Protein AF-L7MRP9-F1 (afdb_monomer_lite)

Organism: Equus caballus (NCBI:txid9796)

Secondary structure (DSSP, 8-state):
--HHHHHHHHHHTSPPPPPP--PPPP-------HHHHHHHHHHHHHHHHHHHTTTSSS--PSSS-SSGGGSHHHHHHHHHHHHHHHHHHHHHHHHHHHHHHHHHHHHHHHHHHHHHHHHHHHHHHT-HHHHHHHHHHHHHHHHH-HHHHHHHHHHHHHHHHHGGGSSS-S---SSHHHHHHHHHHHHHHHHHHHHHHHH---PPPPP-HHHHH------S---S-HHHHHHHHHTTS---HHHHHHHHHHHHHSTT-HHHHHHHH-S-HHHHHHHHHH-

Structure (mmCIF, N/CA/C/O backbone):
data_AF-L7MRP9-F1
#
_entry.id   AF-L7MRP9-F1
#
loop_
_atom_site.group_PDB
_atom_site.id
_atom_site.type_symbol
_atom_site.label_atom_id
_atom_site.label_alt_id
_atom_site.label_comp_id
_atom_site.label_asym_id
_atom_site.label_entity_id
_atom_site.label_seq_id
_atom_site.pdbx_PDB_ins_code
_atom_site.Cartn_x
_atom_site.Cartn_y
_atom_site.Cartn_z
_atom_site.occupancy
_atom_site.B_iso_or_equiv
_atom_site.auth_seq_id
_atom_site.auth_comp_id
_atom_site.auth_asym_id
_atom_site.auth_atom_id
_atom_site.pdbx_PDB_model_num
ATOM 1 N N . THR A 1 1 ? -26.842 26.193 118.605 1.00 60.81 1 THR A N 1
ATOM 2 C CA . THR A 1 1 ? -26.410 25.285 117.521 1.00 60.81 1 THR A CA 1
ATOM 3 C C . THR A 1 1 ? -27.464 25.126 116.427 1.00 60.81 1 THR A C 1
ATOM 5 O O . THR A 1 1 ? -27.094 24.738 115.336 1.00 60.81 1 THR A O 1
ATOM 8 N N . GLU A 1 2 ? -28.720 25.548 116.632 1.00 57.34 2 GLU A N 1
ATOM 9 C CA . GLU A 1 2 ? -29.784 25.473 115.605 1.00 57.34 2 GLU A CA 1
ATOM 10 C C . GLU A 1 2 ? -29.748 26.588 114.539 1.00 57.34 2 GLU A C 1
ATOM 12 O O . GLU A 1 2 ? -30.055 26.336 113.380 1.00 57.34 2 GLU A O 1
ATOM 17 N N . LYS A 1 3 ? -29.282 27.806 114.861 1.00 59.22 3 LYS A N 1
ATOM 18 C CA . LYS A 1 3 ? -29.233 28.917 113.880 1.00 59.22 3 LYS A CA 1
ATOM 19 C C . LYS A 1 3 ? -28.272 28.694 112.705 1.00 59.22 3 LYS A C 1
ATOM 21 O O . LYS A 1 3 ? -28.498 29.225 111.627 1.00 59.22 3 LYS A O 1
ATOM 26 N N . LYS A 1 4 ? -27.203 27.917 112.906 1.00 58.09 4 LYS A N 1
ATOM 27 C CA . LYS A 1 4 ? -26.224 27.613 111.848 1.00 58.09 4 LYS A CA 1
ATOM 28 C C . LYS A 1 4 ? -26.723 26.506 110.912 1.00 58.09 4 LYS A C 1
ATOM 30 O O . LYS A 1 4 ? -26.279 26.424 109.778 1.00 58.09 4 LYS A O 1
ATOM 35 N N . GLN A 1 5 ? -27.648 25.679 111.397 1.00 58.88 5 GLN A N 1
ATOM 36 C CA . GLN A 1 5 ? -28.238 24.575 110.646 1.00 58.88 5 GLN A CA 1
ATOM 37 C C . GLN A 1 5 ? -29.409 25.069 109.785 1.00 58.88 5 GLN A C 1
ATOM 39 O O . GLN A 1 5 ? -29.479 24.721 108.613 1.00 58.88 5 GLN A O 1
ATOM 44 N N . GLN A 1 6 ? -30.214 26.006 110.303 1.00 64.69 6 GLN A N 1
ATOM 45 C CA . GLN A 1 6 ? -31.268 26.671 109.524 1.00 64.69 6 GLN A CA 1
ATOM 46 C C . GLN A 1 6 ? -30.730 27.537 108.374 1.00 64.69 6 GLN A C 1
ATOM 48 O O . GLN A 1 6 ? -31.326 27.551 107.306 1.00 64.69 6 GLN A O 1
ATOM 53 N N . GLN A 1 7 ? -29.578 28.200 108.536 1.00 62.62 7 GLN A N 1
ATOM 54 C CA . GLN A 1 7 ? -28.968 28.976 107.443 1.00 62.62 7 GLN A CA 1
ATOM 55 C C . GLN A 1 7 ? -28.447 28.090 106.298 1.00 62.62 7 GLN A C 1
ATOM 57 O O . GLN A 1 7 ? -28.537 28.485 105.142 1.00 62.62 7 GLN A O 1
ATOM 62 N N . LEU A 1 8 ? -27.955 26.884 106.604 1.00 56.69 8 LEU A N 1
ATOM 63 C CA . LEU A 1 8 ? -27.503 25.921 105.592 1.00 56.69 8 LEU A CA 1
ATOM 64 C C . LEU A 1 8 ? -28.676 25.266 104.844 1.00 56.69 8 LEU A C 1
ATOM 66 O O . LEU A 1 8 ? -28.561 25.010 103.649 1.00 56.69 8 LEU A O 1
ATOM 70 N N . GLU A 1 9 ? -29.807 25.023 105.516 1.00 61.09 9 GLU A N 1
ATOM 71 C CA . GLU A 1 9 ? -31.025 24.512 104.867 1.00 61.09 9 GLU A CA 1
ATOM 72 C C . GLU A 1 9 ? -31.726 25.575 104.007 1.00 61.09 9 GLU A C 1
ATOM 74 O O . GLU A 1 9 ? -32.231 25.253 102.933 1.00 61.09 9 GLU A O 1
ATOM 79 N N . GLU A 1 10 ? -31.707 26.847 104.417 1.00 62.84 10 GLU A N 1
ATOM 80 C CA . GLU A 1 10 ? -32.290 27.953 103.644 1.00 62.84 10 GLU A CA 1
ATOM 81 C C . GLU A 1 10 ? -31.440 28.317 102.407 1.00 62.84 10 GLU A C 1
ATOM 83 O O . GLU A 1 10 ? -31.977 28.704 101.367 1.00 62.84 10 GLU A O 1
ATOM 88 N N . GLU A 1 11 ? -30.119 28.120 102.473 1.00 58.91 11 GLU A N 1
ATOM 89 C CA . GLU A 1 11 ? -29.199 28.305 101.341 1.00 58.91 11 GLU A CA 1
ATOM 90 C C . GLU A 1 11 ? -29.238 27.122 100.350 1.00 58.91 11 GLU A C 1
ATOM 92 O O . GLU A 1 11 ? -29.078 27.324 99.146 1.00 58.91 11 GLU A O 1
ATOM 97 N N . ALA A 1 12 ? -29.557 25.910 100.824 1.00 57.56 12 ALA A N 1
ATOM 98 C CA . ALA A 1 12 ? -29.772 24.723 99.989 1.00 57.56 12 ALA A CA 1
ATOM 99 C C . ALA A 1 12 ? -31.157 24.676 99.305 1.00 57.56 12 ALA A C 1
ATOM 101 O O . ALA A 1 12 ? -31.346 23.905 98.364 1.00 57.56 12 ALA A O 1
ATOM 102 N N . ALA A 1 13 ? -32.119 25.492 99.754 1.00 62.41 13 ALA A N 1
ATOM 103 C CA . ALA A 1 13 ? -33.492 25.520 99.239 1.00 62.41 13 ALA A CA 1
ATOM 104 C C . ALA A 1 13 ? -33.750 26.583 98.148 1.00 62.41 13 ALA A C 1
ATOM 106 O O . ALA A 1 13 ? -34.882 26.706 97.672 1.00 62.41 13 ALA A O 1
ATOM 107 N N . LYS A 1 14 ? -32.736 27.349 97.714 1.00 57.66 14 LYS A N 1
ATOM 108 C CA . LYS A 1 14 ? -32.887 28.257 96.563 1.00 57.66 14 LYS A CA 1
ATOM 109 C C . LYS A 1 14 ? -32.863 27.469 95.245 1.00 57.66 14 LYS A C 1
ATOM 111 O O . LYS A 1 14 ? -31.905 26.736 95.002 1.00 57.66 14 LYS A O 1
ATOM 116 N N . PRO A 1 15 ? -33.871 27.623 94.365 1.00 61.75 15 PRO A N 1
ATOM 117 C CA . PRO A 1 15 ? -33.843 27.010 93.041 1.00 61.75 15 PRO A CA 1
ATOM 118 C C . PRO A 1 15 ? -32.657 27.551 92.225 1.00 61.75 15 PRO A C 1
ATOM 120 O O . PRO A 1 15 ? -32.358 28.744 92.333 1.00 61.75 15 PRO A O 1
ATOM 123 N N . PRO A 1 16 ? -32.002 26.729 91.388 1.00 53.59 16 PRO A N 1
ATOM 124 C CA . PRO A 1 16 ? -30.985 27.222 90.467 1.00 53.59 16 PRO A CA 1
ATOM 125 C C . PRO A 1 16 ? -31.614 28.227 89.488 1.00 53.59 16 PRO A C 1
ATOM 127 O O . PRO A 1 16 ? -32.668 27.958 88.906 1.00 53.59 16 PRO A O 1
ATOM 130 N N . GLU A 1 17 ? -30.985 29.395 89.319 1.00 54.91 17 GLU A N 1
ATOM 131 C CA . GLU A 1 17 ? -31.349 30.337 88.254 1.00 54.91 17 GLU A CA 1
ATOM 132 C C . GLU A 1 17 ? -31.257 29.629 86.890 1.00 54.91 17 GLU A C 1
ATOM 134 O O . GLU A 1 17 ? -30.309 28.873 86.661 1.00 54.91 17 GLU A O 1
ATOM 139 N N . PRO A 1 18 ? -32.206 29.854 85.963 1.00 54.16 18 PRO A N 1
ATOM 140 C CA . PRO A 1 18 ? -32.120 29.270 84.634 1.00 54.16 18 PRO A CA 1
ATOM 141 C C . PRO A 1 18 ? -30.871 29.794 83.917 1.00 54.16 18 PRO A C 1
ATOM 143 O O . PRO A 1 18 ? -30.702 31.002 83.730 1.00 54.16 18 PRO A O 1
ATOM 146 N N . GLU A 1 19 ? -30.001 28.872 83.500 1.00 48.94 19 GLU A N 1
ATOM 147 C CA . GLU A 1 19 ? -28.850 29.180 82.659 1.00 48.94 19 GLU A CA 1
ATOM 148 C C . GLU A 1 19 ? -29.318 29.918 81.398 1.00 48.94 19 GLU A C 1
ATOM 150 O O . GLU A 1 19 ? -30.196 29.460 80.659 1.00 48.94 19 GLU A O 1
ATOM 155 N N . ARG A 1 20 ? -28.734 31.093 81.143 1.00 52.28 20 ARG A N 1
ATOM 156 C CA . ARG A 1 20 ? -28.932 31.810 79.879 1.00 52.28 20 ARG A CA 1
ATOM 157 C C . ARG A 1 20 ? -28.452 30.898 78.744 1.00 52.28 20 ARG A C 1
ATOM 159 O O . ARG A 1 20 ? -27.368 30.330 78.877 1.00 52.28 20 ARG A O 1
ATOM 166 N N . PRO A 1 21 ? -29.183 30.776 77.621 1.00 42.84 21 PRO A N 1
ATOM 167 C CA . PRO A 1 21 ? -28.727 29.956 76.511 1.00 42.84 21 PRO A CA 1
ATOM 168 C C . PRO A 1 21 ? -27.401 30.517 75.994 1.00 42.84 21 PRO A C 1
ATOM 170 O O . PRO A 1 21 ? -27.332 31.641 75.493 1.00 42.84 21 PRO A O 1
ATOM 173 N N . VAL A 1 22 ? -26.339 29.730 76.151 1.00 48.12 22 VAL A N 1
ATOM 174 C CA . VAL A 1 22 ? -25.029 30.008 75.571 1.00 48.12 22 VAL A CA 1
ATOM 175 C C . VAL A 1 22 ? -25.203 29.965 74.056 1.00 48.12 22 VAL A C 1
ATOM 177 O O . VAL A 1 22 ? -25.458 28.913 73.473 1.00 48.12 22 VAL A O 1
ATOM 180 N N . SER A 1 23 ? -25.113 31.124 73.409 1.00 54.53 23 SER A N 1
ATOM 181 C CA . SER A 1 23 ? -25.018 31.219 71.955 1.00 54.53 23 SER A CA 1
ATOM 182 C C . SER A 1 23 ? -23.832 30.371 71.475 1.00 54.53 23 SER A C 1
ATOM 184 O O . SER A 1 23 ? -22.742 30.521 72.038 1.00 54.53 23 SER A O 1
ATOM 186 N N . PRO A 1 24 ? -24.001 29.489 70.470 1.00 53.34 24 PRO A N 1
ATOM 187 C CA . PRO A 1 24 ? -22.901 28.663 69.994 1.00 53.34 24 PRO A CA 1
ATOM 188 C C . PRO A 1 24 ? -21.760 29.556 69.481 1.00 53.34 24 PRO A C 1
ATOM 190 O O . PRO A 1 24 ? -22.030 30.595 68.867 1.00 53.34 24 PRO A O 1
ATOM 193 N N . PRO A 1 25 ? -20.492 29.186 69.739 1.00 54.81 25 PRO A N 1
ATOM 194 C CA . PRO A 1 25 ? -19.348 29.966 69.290 1.00 54.81 25 PRO A CA 1
ATOM 195 C C . PRO A 1 25 ? -19.342 30.080 67.755 1.00 54.81 25 PRO A C 1
ATOM 197 O O . PRO A 1 25 ? -19.853 29.182 67.074 1.00 54.81 25 PRO A O 1
ATOM 200 N N . PRO A 1 26 ? -18.773 31.163 67.189 1.00 53.62 26 PRO A N 1
ATOM 201 C CA . PRO A 1 26 ? -18.693 31.344 65.745 1.00 53.62 26 PRO A CA 1
ATOM 202 C C . PRO A 1 26 ? -18.011 30.128 65.123 1.00 53.62 26 PRO A C 1
ATOM 204 O O . PRO A 1 26 ? -16.919 29.747 65.538 1.00 53.62 26 PRO A O 1
ATOM 207 N N . VAL A 1 27 ? -18.662 29.501 64.142 1.00 51.69 27 VAL A N 1
ATOM 208 C CA . VAL A 1 27 ? -18.084 28.377 63.404 1.00 51.69 27 VAL A CA 1
ATOM 209 C C . VAL A 1 27 ? -16.835 28.888 62.694 1.00 51.69 27 VAL A C 1
ATOM 211 O O . VAL A 1 27 ? -16.933 29.593 61.689 1.00 51.69 27 VAL A O 1
ATOM 214 N N . GLU A 1 28 ? -15.661 28.552 63.227 1.00 52.38 28 GLU A N 1
ATOM 215 C CA . GLU A 1 28 ? -14.387 28.802 62.564 1.00 52.38 28 GLU A CA 1
ATOM 216 C C . GLU A 1 28 ? -14.441 28.166 61.173 1.00 52.38 28 GLU A C 1
ATOM 218 O O . GLU A 1 28 ? -14.609 26.950 61.012 1.00 52.38 28 GLU A O 1
ATOM 223 N N . GLN A 1 29 ? -14.347 29.006 60.143 1.00 58.22 29 GLN A N 1
ATOM 224 C CA . GLN A 1 29 ? -14.269 28.559 58.762 1.00 58.22 29 GLN A CA 1
ATOM 225 C C . GLN A 1 29 ? -12.942 27.819 58.592 1.00 58.22 29 GLN A C 1
ATOM 227 O O . GLN A 1 29 ? -11.909 28.427 58.328 1.00 58.22 29 GLN A O 1
ATOM 232 N N . LYS A 1 30 ? -12.964 26.493 58.773 1.00 61.28 30 LYS A N 1
ATOM 233 C CA . LYS A 1 30 ? -11.820 25.624 58.484 1.00 61.28 30 LYS A CA 1
ATOM 234 C C . LYS A 1 30 ? -11.267 25.994 57.108 1.00 61.28 30 LYS A C 1
ATOM 236 O O . LYS A 1 30 ? -11.995 25.896 56.118 1.00 61.28 30 LYS A O 1
ATOM 241 N N . HIS A 1 31 ? -9.997 26.396 57.052 1.00 63.44 31 HIS A N 1
ATOM 242 C CA . HIS A 1 31 ? -9.288 26.642 55.800 1.00 63.44 31 HIS A CA 1
ATOM 243 C C . HIS A 1 31 ? -9.334 25.363 54.956 1.00 63.44 31 HIS A C 1
ATOM 245 O O . HIS A 1 31 ? -8.615 24.398 55.219 1.00 63.44 31 HIS A O 1
ATOM 251 N N . ARG A 1 32 ? -10.240 25.315 53.975 1.00 68.62 32 ARG A N 1
ATOM 252 C CA . ARG A 1 32 ? -10.334 24.180 53.057 1.00 68.62 32 ARG A CA 1
ATOM 253 C C . ARG A 1 32 ? -9.091 24.188 52.177 1.00 68.62 32 ARG A C 1
ATOM 255 O O . ARG A 1 32 ? -8.749 25.210 51.588 1.00 68.62 32 ARG A O 1
ATOM 262 N N . SER A 1 33 ? -8.413 23.044 52.100 1.00 85.56 33 SER A N 1
ATOM 263 C CA . SER A 1 33 ? -7.313 22.843 51.155 1.00 85.56 33 SER A CA 1
ATOM 264 C C . SER A 1 33 ? -7.802 23.119 49.733 1.00 85.56 33 SER A C 1
ATOM 266 O O . SER A 1 33 ? -8.911 22.718 49.381 1.00 85.56 33 SER A O 1
ATOM 268 N N . ILE A 1 34 ? -6.972 23.751 48.899 1.00 87.88 34 ILE A N 1
ATOM 269 C CA . ILE A 1 34 ? -7.293 24.047 47.493 1.00 87.88 34 ILE A CA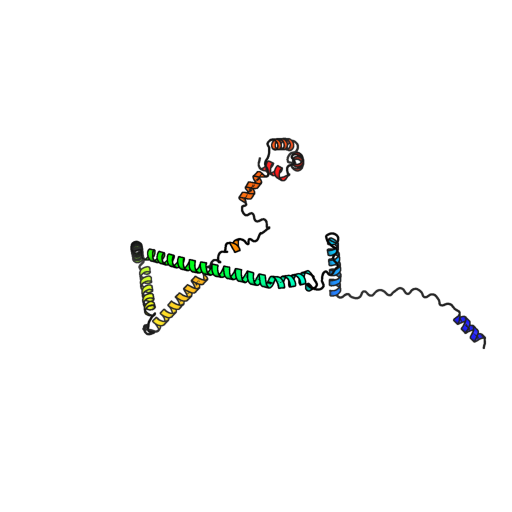 1
ATOM 270 C C . ILE A 1 34 ? -7.786 22.804 46.737 1.00 87.88 34 ILE A C 1
ATOM 272 O O . ILE A 1 34 ? -8.720 22.881 45.946 1.00 87.88 34 ILE A O 1
ATOM 276 N N . VAL A 1 35 ? -7.215 21.637 47.049 1.00 88.19 35 VAL A N 1
ATOM 277 C CA . VAL A 1 35 ? -7.612 20.345 46.478 1.00 88.19 35 VAL A CA 1
ATOM 278 C C . VAL A 1 35 ? -9.051 19.995 46.864 1.00 88.19 35 VAL A C 1
ATOM 280 O O . VAL A 1 35 ? -9.831 19.580 46.012 1.00 88.19 35 VAL A O 1
ATOM 283 N N . GLN A 1 36 ? -9.424 20.212 48.126 1.00 87.50 36 GLN A N 1
ATOM 284 C CA . GLN A 1 36 ? -10.782 19.971 48.610 1.00 87.50 36 GLN A CA 1
ATOM 285 C C . GLN A 1 36 ? -11.781 20.908 47.925 1.00 87.50 36 GLN A C 1
ATOM 287 O O . GLN A 1 36 ? -12.833 20.455 47.489 1.00 87.50 36 GLN A O 1
ATOM 292 N N . THR A 1 37 ? -11.425 22.185 47.762 1.00 88.56 37 THR A N 1
ATOM 293 C CA . THR A 1 37 ? -12.252 23.163 47.043 1.00 88.56 37 THR A CA 1
ATOM 294 C C . THR A 1 37 ? -12.489 22.740 45.594 1.00 88.56 37 THR A C 1
ATOM 296 O O . THR A 1 37 ? -13.627 22.762 45.135 1.00 88.56 37 THR A O 1
ATOM 299 N N . ILE A 1 38 ? -11.450 22.278 44.889 1.00 90.38 38 ILE A N 1
ATOM 300 C CA . ILE A 1 38 ? -11.572 21.796 43.504 1.00 90.38 38 ILE A CA 1
ATOM 301 C C . ILE A 1 38 ? -12.486 20.564 43.425 1.00 90.38 38 ILE A C 1
ATOM 303 O O . ILE A 1 38 ? -13.334 20.490 42.537 1.00 90.38 38 ILE A O 1
ATOM 307 N N . TYR A 1 39 ? -12.351 19.597 44.339 1.00 90.25 39 TYR A N 1
ATOM 308 C CA . TYR A 1 39 ? -13.223 18.417 44.353 1.00 90.25 39 TYR A CA 1
ATOM 309 C C . TYR A 1 39 ? -14.676 18.758 44.696 1.00 90.25 39 TYR A C 1
ATOM 311 O O . TYR A 1 39 ? -15.582 18.209 44.067 1.00 90.25 39 TYR A O 1
ATOM 319 N N . ASP A 1 40 ? -14.905 19.666 45.645 1.00 88.81 40 ASP A N 1
ATOM 320 C CA . ASP A 1 40 ? -16.243 20.134 46.015 1.00 88.81 40 ASP A CA 1
ATOM 321 C C . ASP A 1 40 ? -16.904 20.884 44.838 1.00 88.81 40 ASP A C 1
ATOM 323 O O . ASP A 1 40 ? -18.058 20.614 44.497 1.00 88.81 40 ASP A O 1
ATOM 327 N N . GLU A 1 41 ? -16.170 21.775 44.159 1.00 92.44 41 GLU A N 1
ATOM 328 C CA . GLU A 1 41 ? -16.652 22.472 42.958 1.00 92.44 41 GLU A CA 1
ATOM 329 C C . GLU A 1 41 ? -16.942 21.512 41.804 1.00 92.44 41 GLU A C 1
ATOM 331 O O . GLU A 1 41 ? -17.972 21.636 41.141 1.00 92.44 41 GLU A O 1
ATOM 336 N N . ASN A 1 42 ? -16.056 20.543 41.561 1.00 90.38 42 ASN A N 1
ATOM 337 C CA . ASN A 1 42 ? -16.260 19.535 40.526 1.00 90.38 42 ASN A CA 1
ATOM 338 C C . ASN A 1 42 ? -17.476 18.660 40.833 1.00 90.38 42 ASN A C 1
ATOM 340 O O . ASN A 1 42 ? -18.235 18.352 39.918 1.00 90.38 42 ASN A O 1
ATOM 344 N N . ARG A 1 43 ? -17.697 18.298 42.104 1.00 87.75 43 ARG A N 1
ATOM 345 C CA . ARG A 1 43 ? -18.887 17.549 42.528 1.00 87.75 43 ARG A CA 1
ATOM 346 C C . ARG A 1 43 ? -20.157 18.343 42.237 1.00 87.75 43 ARG A C 1
ATOM 348 O O . ARG A 1 43 ? -21.062 17.808 41.606 1.00 87.75 43 ARG A O 1
ATOM 355 N N . LYS A 1 44 ? -20.184 19.629 42.594 1.00 90.50 44 LYS A N 1
ATOM 356 C CA . LYS A 1 44 ? -21.331 20.504 42.327 1.00 90.50 44 LYS A CA 1
ATOM 357 C C . LYS A 1 44 ? -21.596 20.678 40.824 1.00 90.50 44 LYS A C 1
ATOM 359 O O . LYS A 1 44 ? -22.729 20.528 40.382 1.00 90.50 44 LYS A O 1
ATOM 364 N N . LYS A 1 45 ? -20.553 20.926 40.022 1.00 90.88 45 LYS A N 1
ATOM 365 C CA . LYS A 1 45 ? -20.667 21.034 38.554 1.00 90.88 45 LYS A CA 1
ATOM 366 C C . LYS A 1 45 ? -21.135 19.724 37.913 1.00 90.88 45 LYS A C 1
ATOM 368 O O . LYS A 1 45 ? -21.930 19.753 36.978 1.00 90.88 45 LYS A O 1
ATOM 373 N N . ALA A 1 46 ? -20.659 18.579 38.407 1.00 86.38 46 ALA A N 1
ATOM 374 C CA . ALA A 1 46 ? -21.100 17.269 37.939 1.00 86.38 46 ALA A CA 1
ATOM 375 C C . ALA A 1 46 ? -22.578 17.021 38.274 1.00 86.38 46 ALA A C 1
ATOM 377 O O . ALA A 1 46 ? -23.329 16.591 37.404 1.00 86.38 46 ALA A O 1
ATOM 378 N N . GLU A 1 47 ? -23.019 17.343 39.493 1.00 86.12 47 GLU A N 1
ATOM 379 C CA . GLU A 1 47 ? -24.430 17.266 39.894 1.00 86.12 47 GLU A CA 1
ATOM 380 C C . GLU A 1 47 ? -25.326 18.155 39.017 1.00 86.12 47 GLU A C 1
ATOM 382 O O . GLU A 1 47 ? -26.354 17.690 38.525 1.00 86.12 47 GLU A O 1
ATOM 387 N N . GLU A 1 48 ? -24.921 19.402 38.747 1.00 89.00 48 GLU A N 1
ATOM 388 C CA . GLU A 1 48 ? -25.640 20.315 37.845 1.00 89.00 48 GLU A CA 1
ATOM 389 C C . GLU A 1 48 ? -25.735 19.755 36.418 1.00 89.00 48 GLU A C 1
ATOM 391 O O . GLU A 1 48 ? -26.812 19.771 35.821 1.00 89.00 48 GLU A O 1
ATOM 396 N N . ALA A 1 49 ? -24.641 19.201 35.888 1.00 86.12 49 ALA A N 1
ATOM 397 C CA . ALA A 1 49 ? -24.634 18.561 34.576 1.00 86.12 49 ALA A CA 1
ATOM 398 C C . ALA A 1 49 ? -25.547 17.326 34.533 1.00 86.12 49 ALA A C 1
ATOM 400 O O . ALA A 1 49 ? -26.288 17.144 33.569 1.00 86.12 49 ALA A O 1
ATOM 401 N N . HIS A 1 50 ? -25.545 16.494 35.578 1.00 82.75 50 HIS A N 1
ATOM 402 C CA . HIS A 1 50 ? -26.428 15.330 35.671 1.00 82.75 50 HIS A CA 1
ATOM 403 C C . HIS A 1 50 ? -27.902 15.722 35.785 1.00 82.75 50 HIS A C 1
ATOM 405 O O . HIS A 1 50 ? -28.750 15.061 35.184 1.00 82.75 50 HIS A O 1
ATOM 411 N N . LYS A 1 51 ? -28.209 16.828 36.469 1.00 85.81 51 LYS A N 1
ATOM 412 C CA . LYS A 1 51 ? -29.572 17.353 36.598 1.00 85.81 51 LYS A CA 1
ATOM 413 C C . LYS A 1 51 ? -30.200 17.713 35.248 1.00 85.81 51 LYS A C 1
ATOM 415 O O . LYS A 1 51 ? -31.395 17.512 35.059 1.00 85.81 51 LYS A O 1
ATOM 420 N N . ILE A 1 52 ? -29.402 18.171 34.278 1.00 86.06 52 ILE A N 1
ATOM 421 C CA . ILE A 1 52 ? -29.868 18.438 32.901 1.00 86.06 52 ILE A CA 1
ATOM 422 C C . ILE A 1 52 ? -30.445 17.166 32.252 1.00 86.06 52 ILE A C 1
ATOM 424 O O . ILE A 1 52 ? -31.368 17.243 31.443 1.00 86.06 52 ILE A O 1
ATOM 428 N N . PHE A 1 53 ? -29.934 15.991 32.628 1.00 80.19 53 PHE A N 1
ATOM 429 C CA . PHE A 1 53 ? -30.326 14.702 32.059 1.00 80.19 53 PHE A CA 1
ATOM 430 C C . PHE A 1 53 ? -31.325 13.913 32.920 1.00 80.19 53 PHE A C 1
ATOM 432 O O . PHE A 1 53 ? -31.700 12.810 32.528 1.00 80.19 53 PHE A O 1
ATOM 439 N N . GLU A 1 54 ? -31.807 14.463 34.042 1.00 80.19 54 GLU A N 1
ATOM 440 C CA . GLU A 1 54 ? -32.657 13.768 35.030 1.00 80.19 54 GLU A CA 1
ATOM 441 C C . GLU A 1 54 ? -34.014 13.280 34.462 1.00 80.19 54 GLU A C 1
ATOM 443 O O . GLU A 1 54 ? -34.670 12.435 35.064 1.00 80.19 54 GLU A O 1
ATOM 448 N N . GLY A 1 55 ? -34.409 13.738 33.265 1.00 80.62 55 GLY A N 1
ATOM 449 C CA . GLY A 1 55 ? -35.595 13.270 32.531 1.00 80.62 55 GLY A CA 1
ATOM 450 C C . GLY A 1 55 ? -35.323 12.602 31.175 1.00 80.62 55 GLY A C 1
ATOM 451 O O . GLY A 1 55 ? -36.270 12.227 30.489 1.00 80.62 55 GLY A O 1
ATOM 452 N N . LEU A 1 56 ? -34.058 12.467 30.760 1.00 79.81 56 LEU A N 1
ATOM 453 C CA . LEU A 1 56 ? -33.678 11.985 29.420 1.00 79.81 56 LEU A CA 1
ATOM 454 C C . LEU A 1 56 ? -33.194 10.526 29.401 1.00 79.81 56 LEU A C 1
ATOM 456 O O . LEU A 1 56 ? -32.636 10.066 28.405 1.00 79.81 56 LEU A O 1
ATOM 460 N N . GLY A 1 57 ? -33.426 9.772 30.475 1.00 78.62 57 GLY A N 1
ATOM 461 C CA . GLY A 1 57 ? -33.060 8.364 30.526 1.00 78.62 57 GLY A CA 1
ATOM 462 C C . GLY A 1 57 ? -33.459 7.664 31.823 1.00 78.62 57 GLY A C 1
ATOM 463 O O . GLY A 1 57 ? -34.089 8.262 32.695 1.00 78.62 57 GLY A O 1
ATOM 464 N N . PRO A 1 58 ? -33.104 6.376 31.954 1.00 80.44 58 PRO A N 1
ATOM 465 C CA . PRO A 1 58 ? -33.275 5.629 33.191 1.00 80.44 58 PRO A CA 1
ATOM 466 C C . PRO A 1 58 ? -32.527 6.306 34.341 1.00 80.44 58 PRO A C 1
ATOM 468 O O . PRO A 1 58 ? -31.437 6.843 34.145 1.00 80.44 58 PRO A O 1
ATOM 471 N N . LYS A 1 59 ? -33.084 6.237 35.552 1.00 78.81 59 LYS A N 1
ATOM 472 C CA . LYS A 1 59 ? -32.410 6.749 36.746 1.00 78.81 59 LYS A CA 1
ATOM 473 C C . LYS A 1 59 ? -31.144 5.924 36.998 1.00 78.81 59 LYS A C 1
ATOM 475 O O . LYS A 1 59 ? -31.227 4.718 37.218 1.00 78.81 59 LYS A O 1
ATOM 480 N N . VAL A 1 60 ? -29.985 6.575 36.936 1.00 78.56 60 VAL A N 1
ATOM 481 C CA . VAL A 1 60 ? -28.679 5.954 37.181 1.00 78.56 60 VAL A CA 1
ATOM 482 C C . VAL A 1 60 ? -28.189 6.388 38.556 1.00 78.56 60 VAL A C 1
ATOM 484 O O . VAL A 1 60 ? -28.042 7.582 38.811 1.00 78.56 60 VAL A O 1
ATOM 487 N N . GLU A 1 61 ? -27.937 5.425 39.440 1.00 79.56 61 GLU A N 1
ATOM 488 C CA . GLU A 1 61 ? -27.269 5.694 40.714 1.00 79.56 61 GLU A CA 1
ATOM 489 C C . GLU A 1 61 ? -25.781 5.965 40.468 1.00 79.56 61 GLU A C 1
ATOM 491 O O . GLU A 1 61 ? -25.103 5.216 39.761 1.00 79.56 61 GLU A O 1
ATOM 496 N N . LEU A 1 62 ? -25.289 7.075 41.019 1.00 81.12 62 LEU A N 1
ATOM 497 C CA . LEU A 1 62 ? -23.900 7.503 40.897 1.00 81.12 62 LEU A CA 1
ATOM 498 C C . LEU A 1 62 ? -23.116 7.160 42.177 1.00 81.12 62 LEU A C 1
ATOM 500 O O . LEU A 1 62 ? -23.681 7.251 43.268 1.00 81.12 62 LEU A O 1
ATOM 504 N N . PRO A 1 63 ? -21.809 6.849 42.073 1.00 80.44 63 PRO A N 1
ATOM 505 C CA . PRO A 1 63 ? -21.029 6.734 40.838 1.00 80.44 63 PRO A CA 1
ATOM 506 C C . PRO A 1 63 ? -21.396 5.473 40.038 1.00 80.44 63 PRO A C 1
ATOM 508 O O . PRO A 1 63 ? -21.582 4.403 40.606 1.00 80.44 63 PRO A O 1
ATOM 511 N N . LEU A 1 64 ? -21.462 5.594 38.704 1.00 77.88 64 LEU A N 1
ATOM 512 C CA . LEU A 1 64 ? -21.834 4.483 37.810 1.00 77.88 64 LEU A CA 1
ATOM 513 C C . LEU A 1 64 ? -20.902 3.263 37.961 1.00 77.88 64 LEU A C 1
ATOM 515 O O . LEU A 1 64 ? -21.330 2.121 37.803 1.00 77.88 64 LEU A O 1
ATOM 519 N N . TYR A 1 65 ? -19.623 3.511 38.235 1.00 82.50 65 TYR A N 1
ATOM 520 C CA . TYR A 1 65 ? -18.624 2.516 38.616 1.00 82.50 65 TYR A CA 1
ATOM 521 C C . TYR A 1 65 ? -17.503 3.207 39.402 1.00 82.50 65 TYR A C 1
ATOM 523 O O . TYR A 1 65 ? -17.253 4.397 39.200 1.00 82.50 65 TYR A O 1
ATOM 531 N N . ASN A 1 66 ? -16.798 2.470 40.262 1.00 85.50 66 ASN A N 1
ATOM 532 C CA . ASN A 1 66 ? -15.615 2.987 40.959 1.00 85.50 66 ASN A CA 1
ATOM 533 C C . ASN A 1 66 ? -14.341 2.737 40.137 1.00 85.50 66 ASN A C 1
ATOM 535 O O . ASN A 1 66 ? -13.410 3.538 40.150 1.00 85.50 66 ASN A O 1
ATOM 539 N N . GLN A 1 67 ? -14.330 1.655 39.360 1.00 86.38 67 GLN A N 1
ATOM 540 C CA . GLN A 1 67 ? -13.317 1.323 38.359 1.00 86.38 67 GLN A CA 1
ATOM 541 C C . GLN A 1 67 ? -13.991 0.682 37.131 1.00 86.38 67 GLN A C 1
ATOM 543 O O . GLN A 1 67 ? -15.021 0.021 37.272 1.00 86.38 67 GLN A O 1
ATOM 548 N N . PRO A 1 68 ? -13.441 0.826 35.909 1.00 85.62 68 PRO A N 1
ATOM 549 C CA . PRO A 1 68 ? -14.091 0.332 34.687 1.00 85.62 68 PRO A CA 1
ATOM 550 C C . PRO A 1 68 ? -14.454 -1.164 34.709 1.00 85.62 68 PRO A C 1
ATOM 552 O O . PRO A 1 68 ? -15.416 -1.585 34.058 1.00 85.62 68 PRO A O 1
ATOM 555 N N . SER A 1 69 ? -13.705 -1.966 35.473 1.00 87.88 69 SER A N 1
ATOM 556 C CA . SER A 1 69 ? -13.952 -3.396 35.659 1.00 87.88 69 SER A CA 1
ATOM 557 C C . SER A 1 69 ? -15.226 -3.710 36.436 1.00 87.88 69 SER A C 1
ATOM 559 O O . SER A 1 69 ? -15.748 -4.802 36.263 1.00 87.88 69 SER A O 1
ATOM 561 N N . ASP A 1 70 ? -15.764 -2.788 37.237 1.00 87.94 70 ASP A N 1
ATOM 562 C CA . ASP A 1 70 ? -16.983 -3.030 38.027 1.00 87.94 70 ASP A CA 1
ATOM 563 C C . ASP A 1 70 ? -18.227 -3.189 37.137 1.00 87.94 70 ASP A C 1
ATOM 565 O O . ASP A 1 70 ? -19.263 -3.702 37.562 1.00 87.94 70 ASP A O 1
ATOM 569 N N . THR A 1 71 ? -18.139 -2.767 35.873 1.00 87.06 71 THR A N 1
ATOM 570 C CA . THR A 1 71 ? -19.253 -2.853 34.931 1.00 87.06 71 THR A CA 1
ATOM 571 C C . THR A 1 71 ? -19.541 -4.304 34.520 1.00 87.06 71 THR A C 1
ATOM 573 O O . THR A 1 71 ? -18.646 -5.114 34.254 1.00 87.06 71 THR A O 1
ATOM 576 N N . LYS A 1 72 ? -20.828 -4.654 34.394 1.00 87.81 72 LYS A N 1
ATOM 577 C CA . LYS A 1 72 ? -21.249 -5.976 33.883 1.00 87.81 72 LYS A CA 1
ATOM 578 C C . LYS A 1 72 ? -20.740 -6.219 32.457 1.00 87.81 72 LYS A C 1
ATOM 580 O O . LYS A 1 72 ? -20.249 -7.305 32.150 1.00 87.81 72 LYS A O 1
ATOM 585 N N . VAL A 1 73 ? -20.755 -5.167 31.635 1.00 90.00 73 VAL A N 1
ATOM 586 C CA . VAL A 1 73 ? -20.276 -5.169 30.244 1.00 90.00 73 VAL A CA 1
ATOM 587 C C . VAL A 1 73 ? -18.808 -5.598 30.148 1.00 90.00 73 VAL A C 1
ATOM 589 O O . VAL A 1 73 ? -18.452 -6.366 29.256 1.00 90.00 73 VAL A O 1
ATOM 592 N N . TYR A 1 74 ? -17.947 -5.168 31.079 1.00 91.44 74 TYR A N 1
ATOM 593 C CA . TYR A 1 74 ? -16.543 -5.591 31.114 1.00 91.44 74 TYR A CA 1
ATOM 594 C C . TYR A 1 74 ? -16.408 -7.118 31.210 1.00 91.44 74 TYR A C 1
ATOM 596 O O . TYR A 1 74 ? -15.705 -7.750 30.416 1.00 91.44 74 TYR A O 1
ATOM 604 N N . HIS A 1 75 ? -17.145 -7.730 32.133 1.00 93.38 75 HIS A N 1
ATOM 605 C CA . HIS A 1 75 ? -17.121 -9.173 32.354 1.00 93.38 75 HIS A CA 1
ATOM 606 C C . HIS A 1 75 ? -17.765 -9.954 31.200 1.00 93.38 75 HIS A C 1
ATOM 608 O O . HIS A 1 75 ? -17.264 -11.010 30.805 1.00 93.38 75 HIS A O 1
ATOM 614 N N . GLU A 1 76 ? -18.853 -9.436 30.628 1.00 94.56 76 GLU A N 1
ATOM 615 C CA . GLU A 1 76 ? -19.497 -10.000 29.436 1.00 94.56 76 GLU A CA 1
ATOM 616 C C . GLU A 1 76 ? -18.564 -9.979 28.223 1.00 94.56 76 GLU A C 1
ATOM 618 O O . GLU A 1 76 ? -18.460 -10.980 27.510 1.00 94.56 76 GLU A O 1
ATOM 623 N N . ASN A 1 77 ? -17.812 -8.895 28.027 1.00 93.75 77 ASN A N 1
ATOM 624 C CA . ASN A 1 77 ? -16.807 -8.791 26.973 1.00 93.75 77 ASN A CA 1
ATOM 625 C C . ASN A 1 77 ? -15.681 -9.812 27.159 1.00 93.75 77 ASN A C 1
ATOM 627 O O . ASN A 1 77 ? -15.276 -10.456 26.189 1.00 93.75 77 ASN A O 1
ATOM 631 N N . ILE A 1 78 ? -15.203 -10.021 28.392 1.00 93.62 78 ILE A N 1
ATOM 632 C CA . ILE A 1 78 ? -14.200 -11.056 28.689 1.00 93.62 78 ILE A CA 1
ATOM 633 C C . ILE A 1 78 ? -14.736 -12.445 28.337 1.00 93.62 78 ILE A C 1
ATOM 635 O O . ILE A 1 78 ? -14.059 -13.197 27.631 1.00 93.62 78 ILE A O 1
ATOM 639 N N . LYS A 1 79 ? -15.954 -12.784 28.776 1.00 94.38 79 LYS A N 1
ATOM 640 C CA . LYS A 1 79 ? -16.590 -14.079 28.475 1.00 94.38 79 LYS A CA 1
ATOM 641 C C . LYS A 1 79 ? -16.783 -14.268 26.970 1.00 94.38 79 LYS A C 1
ATOM 643 O O . LYS A 1 79 ? -16.407 -15.302 26.417 1.00 94.38 79 LYS A O 1
ATOM 648 N N . THR A 1 80 ? -17.291 -13.243 26.289 1.00 93.56 80 THR A N 1
ATOM 649 C CA . THR A 1 80 ? -17.490 -13.246 24.834 1.00 93.56 80 THR A CA 1
ATOM 650 C C . THR A 1 80 ? -16.167 -13.443 24.103 1.00 93.56 80 THR A C 1
ATOM 652 O O . THR A 1 80 ? -16.071 -14.295 23.219 1.00 93.56 80 THR A O 1
ATOM 655 N N . ASN A 1 81 ? -15.113 -12.728 24.506 1.00 93.50 81 ASN A N 1
ATOM 656 C CA . ASN A 1 81 ? -13.777 -12.893 23.949 1.00 93.50 81 ASN A CA 1
ATOM 657 C C . ASN A 1 81 ? -13.247 -14.315 24.174 1.00 93.50 81 ASN A C 1
ATOM 659 O O . ASN A 1 81 ? -12.753 -14.921 23.232 1.00 93.50 81 ASN A O 1
ATOM 663 N N . GLN A 1 82 ? -13.389 -14.899 25.368 1.00 93.62 82 GLN A N 1
ATOM 664 C CA . GLN A 1 82 ? -12.942 -16.275 25.629 1.00 93.62 82 GLN A CA 1
ATOM 665 C C . GLN A 1 82 ? -13.589 -17.292 24.674 1.00 93.62 82 GLN A C 1
ATOM 667 O O . GLN A 1 82 ? -12.888 -18.138 24.110 1.00 93.62 82 GLN A O 1
ATOM 672 N N . VAL A 1 83 ? -14.897 -17.170 24.426 1.00 93.44 83 VAL A N 1
ATOM 673 C CA . VAL A 1 83 ? -15.630 -18.040 23.490 1.00 93.44 83 VAL A CA 1
ATOM 674 C C . VAL A 1 83 ? -15.224 -17.768 22.035 1.00 93.44 83 VAL A C 1
ATOM 676 O O . VAL A 1 83 ? -15.009 -18.696 21.250 1.00 93.44 83 VAL A O 1
ATOM 679 N N . MET A 1 84 ? -15.084 -16.496 21.660 1.00 94.69 84 MET A N 1
ATOM 680 C CA . MET A 1 84 ? -14.812 -16.081 20.281 1.00 94.69 84 MET A CA 1
ATOM 681 C C . MET A 1 84 ? -13.344 -16.218 19.882 1.00 94.69 84 MET A C 1
ATOM 683 O O . MET A 1 84 ? -13.053 -16.393 18.698 1.00 94.69 84 MET A O 1
ATOM 687 N N . ARG A 1 85 ? -12.407 -16.205 20.835 1.00 95.06 85 ARG A N 1
ATOM 688 C CA . ARG A 1 85 ? -10.957 -16.183 20.590 1.00 95.06 85 ARG A CA 1
ATOM 689 C C . ARG A 1 85 ? -10.513 -17.290 19.645 1.00 95.06 85 ARG A C 1
ATOM 691 O O . ARG A 1 85 ? -9.797 -17.021 18.685 1.00 95.06 85 ARG A O 1
ATOM 698 N N . LYS A 1 86 ? -10.971 -18.527 19.863 1.00 94.81 86 LYS A N 1
ATOM 699 C CA . LYS A 1 86 ? -10.621 -19.664 18.991 1.00 94.81 86 LYS A CA 1
ATOM 700 C C . LYS A 1 86 ? -11.158 -19.479 17.566 1.00 94.81 86 LYS A C 1
ATOM 702 O O . LYS A 1 86 ? -10.430 -19.730 16.606 1.00 94.81 86 LYS A O 1
ATOM 707 N N . LYS A 1 87 ? -12.395 -18.987 17.422 1.00 95.50 87 LYS A N 1
ATOM 708 C CA . LYS A 1 87 ? -13.021 -18.707 16.118 1.00 95.50 87 LYS A CA 1
ATOM 709 C C . LYS A 1 87 ? -12.289 -17.585 15.377 1.00 95.50 87 LYS A C 1
ATOM 711 O O . LYS A 1 87 ? -11.992 -17.737 14.196 1.00 95.50 87 LYS A O 1
ATOM 716 N N . LEU A 1 88 ? -11.933 -16.506 16.078 1.00 94.19 88 LEU A N 1
ATOM 717 C CA . LEU A 1 88 ? -11.183 -15.376 15.523 1.00 94.19 88 LEU A CA 1
ATOM 718 C C . LEU A 1 88 ? -9.782 -15.791 15.069 1.00 94.19 88 LEU A C 1
ATOM 720 O O . LEU A 1 88 ? -9.387 -15.479 13.950 1.00 94.19 88 LEU A O 1
ATOM 724 N N . ILE A 1 89 ? -9.051 -16.553 15.889 1.00 96.25 89 ILE A N 1
ATOM 725 C CA . ILE A 1 89 ? -7.732 -17.080 15.510 1.00 96.25 89 ILE A CA 1
ATOM 726 C C . ILE A 1 89 ? -7.837 -17.910 14.228 1.00 96.25 89 ILE A C 1
ATOM 728 O O . ILE A 1 89 ? -7.042 -17.724 13.306 1.00 96.25 89 ILE A O 1
ATOM 732 N N . LEU A 1 90 ? -8.820 -18.810 14.144 1.00 96.62 90 LEU A N 1
ATOM 733 C CA . LEU A 1 90 ? -9.023 -19.634 12.954 1.00 96.62 90 LEU A CA 1
ATOM 734 C C . LEU A 1 90 ? -9.377 -18.784 11.725 1.00 96.62 90 LEU A C 1
ATOM 736 O O . LEU A 1 90 ? -8.829 -19.011 10.647 1.00 96.62 90 LEU A O 1
ATOM 740 N N . PHE A 1 91 ? -10.246 -17.787 11.892 1.00 94.88 91 PHE A N 1
ATOM 741 C CA . PHE A 1 91 ? -10.607 -16.838 10.842 1.00 94.88 91 PHE A CA 1
ATOM 742 C C . PHE A 1 91 ? -9.379 -16.085 10.312 1.00 94.88 91 PHE A C 1
ATOM 744 O O . PHE A 1 91 ? -9.127 -16.099 9.107 1.00 94.88 91 PHE A O 1
ATOM 751 N N . PHE A 1 92 ? -8.558 -15.505 11.193 1.00 94.31 92 PHE A N 1
ATOM 752 C CA . PHE A 1 92 ? -7.351 -14.783 10.784 1.00 94.31 92 PHE A CA 1
ATOM 753 C C . PHE A 1 92 ? -6.313 -15.697 10.135 1.00 94.31 92 PHE A C 1
ATOM 755 O O . PHE A 1 92 ? -5.698 -15.299 9.149 1.00 94.31 92 PHE A O 1
ATOM 762 N N . LYS A 1 93 ? -6.155 -16.938 10.616 1.00 96.94 93 LYS A N 1
ATOM 763 C CA . LYS A 1 93 ? -5.291 -17.932 9.962 1.00 96.94 93 LYS A CA 1
ATOM 764 C C . LYS A 1 93 ? -5.749 -18.221 8.533 1.00 96.94 93 LYS A C 1
ATOM 766 O O . LYS A 1 93 ? -4.929 -18.170 7.620 1.00 96.94 93 LYS A O 1
ATOM 771 N N . ARG A 1 94 ? -7.047 -18.472 8.326 1.00 95.19 94 ARG A N 1
ATOM 772 C CA . ARG A 1 94 ? -7.621 -18.703 6.988 1.00 95.19 94 ARG A CA 1
ATOM 773 C C . ARG A 1 94 ? -7.433 -17.487 6.082 1.00 95.19 94 ARG A C 1
ATOM 775 O O . ARG A 1 94 ? -6.954 -17.641 4.962 1.00 95.19 94 ARG A O 1
ATOM 782 N N . ARG A 1 95 ? -7.728 -16.285 6.586 1.00 91.56 95 ARG A N 1
ATOM 783 C CA . ARG A 1 95 ? -7.559 -15.028 5.844 1.00 91.56 95 ARG A CA 1
ATOM 784 C C . ARG A 1 95 ? -6.102 -14.792 5.438 1.00 91.56 95 ARG A C 1
ATOM 786 O O . ARG A 1 95 ? -5.829 -14.499 4.280 1.00 91.56 95 ARG A O 1
ATOM 793 N N . ASN A 1 96 ? -5.160 -14.970 6.363 1.00 92.50 96 ASN A N 1
ATOM 794 C CA . ASN A 1 96 ? -3.732 -14.804 6.082 1.00 92.50 96 ASN A CA 1
ATOM 795 C C . ASN A 1 96 ? -3.221 -15.848 5.085 1.00 92.50 96 ASN A C 1
ATOM 797 O O . ASN A 1 96 ? -2.415 -15.522 4.219 1.00 92.50 96 ASN A O 1
ATOM 801 N N . HIS A 1 97 ? -3.703 -17.089 5.174 1.00 95.25 97 HIS A N 1
ATOM 802 C CA . HIS A 1 97 ? -3.347 -18.129 4.216 1.00 95.25 97 HIS A CA 1
ATOM 803 C C . HIS A 1 97 ? -3.852 -17.803 2.804 1.00 95.25 97 HIS A C 1
ATOM 805 O O . HIS A 1 97 ? -3.075 -17.870 1.854 1.00 95.25 97 HIS A O 1
ATOM 811 N N . ALA A 1 98 ? -5.112 -17.379 2.670 1.00 91.69 98 ALA A N 1
ATOM 812 C CA . ALA A 1 98 ? -5.679 -16.950 1.391 1.00 91.69 98 ALA A CA 1
ATOM 813 C C . ALA A 1 98 ? -4.909 -15.758 0.797 1.00 91.69 98 ALA A C 1
ATOM 815 O O . ALA A 1 98 ? -4.561 -15.771 -0.385 1.00 91.69 98 ALA A O 1
ATOM 816 N N . ARG A 1 99 ? -4.559 -14.772 1.634 1.00 87.88 99 ARG A N 1
ATOM 817 C CA . ARG A 1 99 ? -3.718 -13.636 1.239 1.00 87.88 99 ARG A CA 1
ATOM 818 C C . ARG A 1 99 ? -2.350 -14.095 0.725 1.00 87.88 99 ARG A C 1
ATOM 820 O O . ARG A 1 99 ? -1.959 -13.700 -0.367 1.00 87.88 99 ARG A O 1
ATOM 827 N N . LYS A 1 100 ? -1.661 -14.975 1.457 1.00 92.25 100 LYS A N 1
ATOM 828 C CA . LYS A 1 100 ? -0.347 -15.504 1.056 1.00 92.25 100 LYS A CA 1
ATOM 829 C C . LYS A 1 100 ? -0.413 -16.256 -0.276 1.00 92.25 100 LYS A C 1
ATOM 831 O O . LYS A 1 100 ? 0.439 -16.048 -1.133 1.00 92.25 100 LYS A O 1
ATOM 836 N N . GLN A 1 101 ? -1.428 -17.100 -0.477 1.00 93.50 101 GLN A N 1
ATOM 837 C CA . GLN A 1 101 ? -1.621 -17.787 -1.760 1.00 93.50 101 GLN A CA 1
ATOM 838 C C . GLN A 1 101 ? -1.832 -16.799 -2.913 1.00 93.50 101 GLN A C 1
ATOM 840 O O . GLN A 1 101 ? -1.335 -17.010 -4.018 1.00 93.50 101 GLN A O 1
ATOM 845 N N . ARG A 1 102 ? -2.577 -15.715 -2.672 1.00 89.12 102 ARG A N 1
ATOM 846 C CA . ARG A 1 102 ? -2.801 -14.668 -3.670 1.00 89.12 102 ARG A CA 1
ATOM 847 C C . ARG A 1 102 ? -1.505 -13.949 -4.026 1.00 89.12 102 ARG A C 1
ATOM 849 O O . ARG A 1 102 ? -1.214 -13.805 -5.208 1.00 89.12 102 ARG A O 1
ATOM 856 N N . GLU A 1 103 ? -0.738 -13.533 -3.023 1.00 89.81 103 GLU A N 1
ATOM 857 C CA . GLU A 1 103 ? 0.569 -12.890 -3.209 1.00 89.81 103 GLU A CA 1
ATOM 858 C C . GLU A 1 103 ? 1.508 -13.793 -4.023 1.00 89.81 103 GLU A C 1
ATOM 860 O O . GLU A 1 103 ? 2.068 -13.342 -5.017 1.00 89.81 103 GLU A O 1
ATOM 865 N N . GLN A 1 104 ? 1.573 -15.092 -3.709 1.00 94.12 104 GLN A N 1
ATOM 866 C CA . GLN A 1 104 ? 2.358 -16.062 -4.484 1.00 94.12 104 GLN A CA 1
ATOM 867 C C . GLN A 1 104 ? 1.939 -16.130 -5.958 1.00 94.12 104 GLN A C 1
ATOM 869 O O . GLN A 1 104 ? 2.794 -16.109 -6.839 1.00 94.12 104 GLN A O 1
ATOM 874 N N . LYS A 1 105 ? 0.631 -16.174 -6.243 1.00 93.75 105 LYS A N 1
ATOM 875 C CA . LYS A 1 105 ? 0.123 -16.181 -7.625 1.00 93.75 105 LYS A CA 1
ATOM 876 C C . LYS A 1 105 ? 0.473 -14.898 -8.379 1.00 93.75 105 LYS A C 1
ATOM 878 O O . LYS A 1 105 ? 0.737 -14.956 -9.575 1.00 93.75 105 LYS A O 1
ATOM 883 N N . ILE A 1 106 ? 0.466 -13.750 -7.701 1.00 91.12 106 ILE A N 1
ATOM 884 C CA . ILE A 1 106 ? 0.850 -12.467 -8.303 1.00 91.12 106 ILE A CA 1
ATOM 885 C C . ILE A 1 106 ? 2.337 -12.470 -8.650 1.00 91.12 106 ILE A C 1
ATOM 887 O O . ILE A 1 106 ? 2.671 -12.102 -9.771 1.00 91.12 106 ILE A O 1
ATOM 891 N N . CYS A 1 107 ? 3.204 -12.929 -7.742 1.00 92.19 107 CYS A N 1
ATOM 892 C CA . CYS A 1 107 ? 4.638 -13.059 -8.010 1.00 92.19 107 CYS A CA 1
ATOM 893 C C . CYS A 1 107 ? 4.897 -13.973 -9.214 1.00 92.19 107 CYS A C 1
ATOM 895 O O . CYS A 1 107 ? 5.502 -13.543 -10.184 1.00 92.19 107 CYS A O 1
ATOM 897 N N . GLN A 1 108 ? 4.314 -15.176 -9.225 1.00 96.31 108 GLN A N 1
ATOM 898 C CA . GLN A 1 108 ? 4.452 -16.107 -10.352 1.00 96.31 108 GLN A CA 1
ATOM 899 C C . GLN A 1 108 ? 3.964 -15.504 -11.675 1.00 96.31 108 GLN A C 1
ATOM 901 O O . GLN A 1 108 ? 4.571 -15.700 -12.727 1.00 96.31 108 GLN A O 1
ATOM 906 N N . ARG A 1 109 ? 2.848 -14.765 -11.643 1.00 95.38 109 ARG A N 1
ATOM 907 C CA . ARG A 1 109 ? 2.322 -14.089 -12.830 1.00 95.38 109 ARG A CA 1
ATOM 908 C C . ARG A 1 109 ? 3.252 -12.975 -13.304 1.00 95.38 109 ARG A C 1
ATOM 910 O O . ARG A 1 109 ? 3.388 -12.797 -14.512 1.00 95.38 109 ARG A O 1
ATOM 917 N N . TYR A 1 110 ? 3.839 -12.225 -12.376 1.00 94.31 110 TYR A N 1
ATOM 918 C CA . TYR A 1 110 ? 4.834 -11.208 -12.683 1.00 94.31 110 TYR A CA 1
ATOM 919 C C . TYR A 1 110 ? 6.043 -11.839 -13.368 1.00 94.31 110 TYR A C 1
ATOM 921 O O . TYR A 1 110 ? 6.366 -11.403 -14.463 1.00 94.31 110 TYR A O 1
ATOM 929 N N . ASP A 1 111 ? 6.611 -12.912 -12.813 1.00 95.81 111 ASP A N 1
ATOM 930 C CA . ASP A 1 111 ? 7.783 -13.588 -13.385 1.00 95.81 111 ASP A CA 1
ATOM 931 C C . ASP A 1 111 ? 7.527 -14.028 -14.837 1.00 95.81 111 ASP A C 1
ATOM 933 O O . ASP A 1 111 ? 8.312 -13.739 -15.736 1.00 95.81 111 ASP A O 1
ATOM 937 N N . GLN A 1 112 ? 6.364 -14.631 -15.105 1.00 97.31 112 GLN A N 1
ATOM 938 C CA . GLN A 1 112 ? 5.963 -15.023 -16.463 1.00 97.31 112 GLN A CA 1
ATOM 939 C C . GLN A 1 112 ? 5.835 -13.833 -17.423 1.00 97.31 112 GLN A C 1
ATOM 941 O O . GLN A 1 112 ? 6.189 -13.922 -18.599 1.00 97.31 112 GLN A O 1
ATOM 946 N N . LEU A 1 113 ? 5.250 -12.728 -16.951 1.00 97.38 113 LEU A N 1
ATOM 947 C CA . LEU A 1 113 ? 5.096 -11.515 -17.754 1.00 97.38 113 LEU A CA 1
ATOM 948 C C . LEU A 1 113 ? 6.440 -10.829 -17.992 1.00 97.38 113 LEU A C 1
ATOM 950 O O . LEU A 1 113 ? 6.653 -10.305 -19.084 1.00 97.38 113 LEU A O 1
ATOM 954 N N . MET A 1 114 ? 7.321 -10.855 -16.995 1.00 96.50 114 MET A N 1
ATOM 955 C CA . MET A 1 114 ? 8.673 -10.324 -17.054 1.00 96.50 114 MET A CA 1
ATOM 956 C C . MET A 1 114 ? 9.479 -11.080 -18.108 1.00 96.50 114 MET A C 1
ATOM 958 O O . MET A 1 114 ? 9.952 -10.466 -19.057 1.00 96.50 114 MET A O 1
ATOM 962 N N . GLU A 1 115 ? 9.492 -12.412 -18.051 1.00 97.56 115 GLU A N 1
ATOM 963 C CA . GLU A 1 115 ? 10.174 -13.253 -19.039 1.00 97.56 115 GLU A CA 1
ATOM 964 C C . GLU A 1 115 ? 9.629 -13.022 -20.463 1.00 97.56 115 GLU A C 1
ATOM 966 O O . GLU A 1 115 ? 10.376 -12.912 -21.439 1.00 97.56 115 GLU A O 1
ATOM 971 N N . ALA A 1 116 ? 8.303 -12.916 -20.613 1.00 97.75 116 ALA A N 1
ATOM 972 C CA . ALA A 1 116 ? 7.688 -12.622 -21.906 1.00 97.75 116 ALA A CA 1
ATOM 973 C C . ALA A 1 116 ? 8.070 -11.227 -22.434 1.00 97.75 116 ALA A C 1
ATOM 975 O O . ALA A 1 116 ? 8.243 -11.045 -23.645 1.00 97.75 116 ALA A O 1
ATOM 976 N N . TRP A 1 117 ? 8.186 -10.243 -21.542 1.00 97.75 117 TRP A N 1
ATOM 977 C CA . TRP A 1 117 ? 8.626 -8.895 -21.878 1.00 97.75 117 TRP A CA 1
ATOM 978 C C . TRP A 1 117 ? 10.108 -8.865 -22.254 1.00 97.75 117 TRP A C 1
ATOM 980 O O . TRP A 1 117 ? 10.425 -8.295 -23.293 1.00 97.75 117 TRP A O 1
ATOM 990 N N . GLU A 1 118 ? 10.984 -9.534 -21.504 1.00 97.06 118 GLU A N 1
ATOM 991 C CA . GLU A 1 118 ? 12.421 -9.634 -21.797 1.00 97.06 118 GLU A CA 1
ATOM 992 C C . GLU A 1 118 ? 12.642 -10.237 -23.182 1.00 97.06 118 GLU A C 1
ATOM 994 O O . GLU A 1 118 ? 13.251 -9.609 -24.042 1.00 97.06 118 GLU A O 1
ATOM 999 N N . LYS A 1 119 ? 11.988 -11.367 -23.487 1.00 97.44 119 LYS A N 1
ATOM 1000 C CA . LYS A 1 119 ? 12.032 -11.974 -24.830 1.00 97.44 119 LYS A CA 1
ATOM 1001 C C . LYS A 1 119 ? 11.549 -11.027 -25.931 1.00 97.44 119 LYS A C 1
ATOM 1003 O O . LYS A 1 119 ? 12.004 -11.107 -27.076 1.00 97.44 119 LYS A O 1
ATOM 1008 N N . LYS A 1 120 ? 10.577 -10.160 -25.632 1.00 97.06 120 LYS A N 1
ATOM 1009 C CA . LYS A 1 120 ? 10.080 -9.157 -26.581 1.00 97.06 120 LYS A CA 1
ATOM 1010 C C . LYS A 1 120 ? 11.094 -8.028 -26.770 1.00 97.06 120 LYS A C 1
ATOM 1012 O O . LYS A 1 120 ? 11.300 -7.625 -27.914 1.00 97.06 120 LYS A O 1
ATOM 1017 N N . VAL A 1 121 ? 11.705 -7.538 -25.694 1.00 96.69 121 VAL A N 1
ATOM 1018 C CA . VAL A 1 121 ? 12.773 -6.530 -25.728 1.00 96.69 121 VAL A CA 1
ATOM 1019 C C . VAL A 1 121 ? 13.958 -7.067 -26.514 1.00 96.69 121 VAL A C 1
ATOM 1021 O O . VAL A 1 121 ? 14.307 -6.468 -27.526 1.00 96.69 121 VAL A O 1
ATOM 1024 N N . ASP A 1 122 ? 14.448 -8.260 -26.181 1.00 95.81 122 ASP A N 1
ATOM 1025 C CA . ASP A 1 122 ? 15.541 -8.925 -26.890 1.00 95.81 122 ASP A CA 1
ATOM 1026 C C . ASP A 1 122 ? 15.258 -9.044 -28.384 1.00 95.81 122 ASP A C 1
A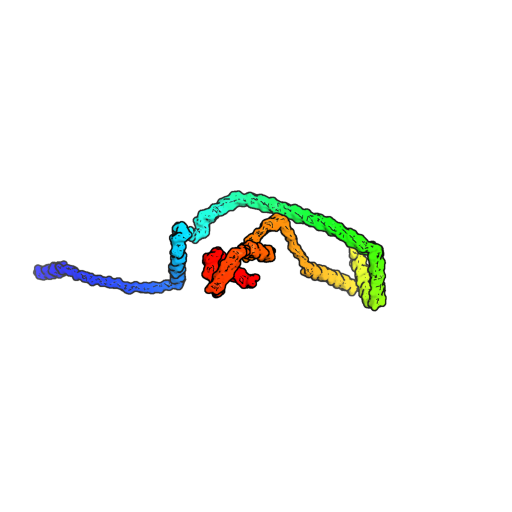TOM 1028 O O . ASP A 1 122 ? 16.125 -8.784 -29.215 1.00 95.81 122 ASP A O 1
ATOM 1032 N N . ARG A 1 123 ? 14.030 -9.410 -28.768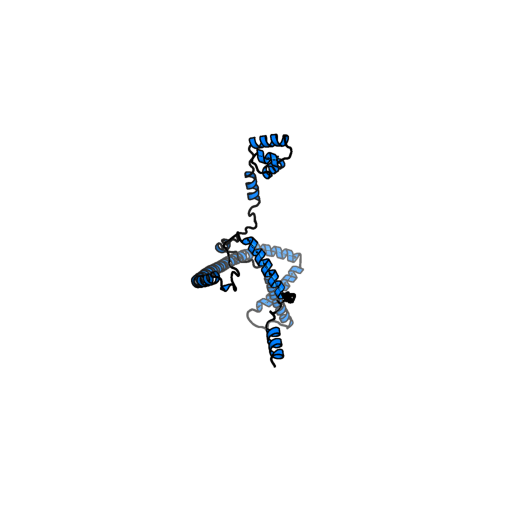 1.00 96.00 123 ARG A N 1
ATOM 1033 C CA . ARG A 1 123 ? 13.639 -9.501 -30.182 1.00 96.00 123 ARG A CA 1
ATOM 1034 C C . ARG A 1 123 ? 13.644 -8.140 -30.873 1.00 96.00 123 ARG A C 1
ATOM 1036 O O . ARG A 1 123 ? 14.003 -8.051 -32.048 1.00 96.00 123 ARG A O 1
ATOM 1043 N N . ILE A 1 124 ? 13.193 -7.096 -30.182 1.00 93.88 124 ILE A N 1
ATOM 1044 C CA . ILE A 1 124 ? 13.174 -5.730 -30.707 1.00 93.88 124 ILE A CA 1
ATOM 1045 C C . ILE A 1 124 ? 14.606 -5.217 -30.864 1.00 93.88 124 ILE A C 1
ATOM 1047 O O . ILE A 1 124 ? 14.937 -4.704 -31.931 1.00 93.88 124 ILE A O 1
ATOM 1051 N N . GLU A 1 125 ? 15.447 -5.379 -29.848 1.00 92.38 125 GLU A N 1
ATOM 1052 C CA . GLU A 1 125 ? 16.841 -4.931 -29.841 1.00 92.38 125 GLU A CA 1
ATOM 1053 C C . GLU A 1 125 ? 17.695 -5.713 -30.838 1.00 92.38 125 GLU A C 1
ATOM 1055 O O . GLU A 1 125 ? 18.501 -5.127 -31.554 1.00 92.38 125 GLU A O 1
ATOM 1060 N N . ASN A 1 126 ? 17.471 -7.023 -30.975 1.00 94.25 126 ASN A N 1
ATOM 1061 C CA . ASN A 1 126 ? 18.168 -7.864 -31.948 1.00 94.25 126 ASN A CA 1
ATOM 1062 C C . ASN A 1 126 ? 17.598 -7.796 -33.367 1.00 94.25 126 ASN A C 1
ATOM 1064 O O . ASN A 1 126 ? 18.113 -8.471 -34.258 1.00 94.25 126 ASN A O 1
ATOM 1068 N N . ASN A 1 127 ? 16.586 -6.965 -33.620 1.00 95.56 127 ASN A N 1
ATOM 1069 C CA . ASN A 1 127 ? 16.044 -6.786 -34.959 1.00 95.56 127 ASN A CA 1
ATOM 1070 C C . ASN A 1 127 ? 17.119 -6.196 -35.902 1.00 95.56 127 ASN A C 1
ATOM 1072 O O . ASN A 1 127 ? 17.539 -5.052 -35.697 1.00 95.56 127 ASN A O 1
ATOM 1076 N N . PRO A 1 128 ? 17.528 -6.903 -36.977 1.00 94.94 128 PRO A N 1
ATOM 1077 C CA . PRO A 1 128 ? 18.612 -6.447 -37.852 1.00 94.94 128 PRO A CA 1
ATOM 1078 C C . PRO A 1 128 ? 18.338 -5.091 -38.503 1.00 94.94 128 PRO A C 1
ATOM 1080 O O . PRO A 1 128 ? 19.237 -4.267 -38.654 1.00 94.94 128 PRO A O 1
ATOM 1083 N N . ARG A 1 129 ? 17.074 -4.823 -38.852 1.00 94.94 129 ARG A N 1
ATOM 1084 C CA . ARG A 1 129 ? 16.656 -3.572 -39.493 1.00 94.94 129 ARG A CA 1
ATOM 1085 C C . ARG A 1 129 ? 16.739 -2.397 -38.518 1.00 94.94 129 ARG A C 1
ATOM 1087 O O . ARG A 1 129 ? 17.142 -1.304 -38.914 1.00 94.94 129 ARG A O 1
ATOM 1094 N N . ARG A 1 130 ? 16.397 -2.629 -37.244 1.00 93.75 130 ARG A N 1
ATOM 1095 C CA . ARG A 1 130 ? 16.559 -1.647 -36.164 1.00 93.75 130 ARG A CA 1
ATOM 1096 C C . ARG A 1 130 ? 18.038 -1.406 -35.866 1.00 93.75 130 ARG A C 1
ATOM 1098 O O . ARG A 1 130 ? 18.454 -0.254 -35.927 1.00 93.75 130 ARG A O 1
ATOM 1105 N N . LYS A 1 131 ? 18.831 -2.466 -35.659 1.00 94.19 131 LYS A N 1
ATOM 1106 C CA . LYS A 1 131 ? 20.284 -2.371 -35.428 1.00 94.19 131 LYS A CA 1
ATOM 1107 C C . LYS A 1 131 ? 20.996 -1.609 -36.541 1.00 94.19 131 LYS A C 1
ATOM 1109 O O . LYS A 1 131 ? 21.791 -0.720 -36.262 1.00 94.19 131 LYS A O 1
ATOM 1114 N N . ALA A 1 132 ? 20.670 -1.893 -37.802 1.00 94.38 132 ALA A N 1
ATOM 1115 C CA . ALA A 1 132 ? 21.243 -1.177 -38.937 1.00 94.38 132 ALA A CA 1
ATOM 1116 C C . ALA A 1 132 ? 20.865 0.315 -38.941 1.00 94.38 132 ALA A C 1
ATOM 1118 O O . ALA A 1 132 ? 21.705 1.162 -39.238 1.00 94.38 132 ALA A O 1
ATOM 1119 N N . LYS A 1 133 ? 19.614 0.656 -38.595 1.00 95.06 133 LYS A N 1
ATOM 1120 C CA . LYS A 1 133 ? 19.175 2.054 -38.470 1.00 95.06 133 LYS A CA 1
ATOM 1121 C C . LYS A 1 133 ? 19.900 2.763 -37.323 1.00 95.06 133 LYS A C 1
ATOM 1123 O O . LYS A 1 133 ? 20.403 3.858 -37.530 1.00 95.06 133 LYS A O 1
ATOM 1128 N N . GLU A 1 134 ? 19.984 2.138 -36.153 1.00 93.06 134 GLU A N 1
ATOM 1129 C CA . GLU A 1 134 ? 20.688 2.682 -34.986 1.00 93.06 134 GLU A CA 1
ATOM 1130 C C . GLU A 1 134 ? 22.192 2.842 -35.237 1.00 93.06 134 GLU A C 1
ATOM 1132 O O . GLU A 1 134 ? 22.746 3.866 -34.849 1.00 93.06 134 GLU A O 1
ATOM 1137 N N . SER A 1 135 ? 22.840 1.905 -35.945 1.00 92.62 135 SER A N 1
ATOM 1138 C CA . SER A 1 135 ? 24.248 2.031 -36.362 1.00 92.62 135 SER A CA 1
ATOM 1139 C C . SER A 1 135 ? 24.450 3.244 -37.261 1.00 92.62 135 SER A C 1
ATOM 1141 O O . SER A 1 135 ? 25.307 4.073 -36.983 1.00 92.62 135 SER A O 1
ATOM 1143 N N . LYS A 1 136 ? 23.600 3.416 -38.284 1.00 94.62 136 LYS A N 1
ATOM 1144 C CA . LYS A 1 136 ? 23.667 4.581 -39.182 1.00 94.62 136 LYS A CA 1
ATOM 1145 C C . LYS A 1 136 ? 23.450 5.896 -38.438 1.00 94.62 136 LYS A C 1
ATOM 1147 O O . LYS A 1 136 ? 24.178 6.856 -38.669 1.00 94.62 136 LYS A O 1
ATOM 1152 N N . THR A 1 137 ? 22.464 5.944 -37.543 1.00 93.62 137 THR A N 1
ATOM 1153 C CA . THR A 1 137 ? 22.217 7.120 -36.702 1.00 93.62 137 THR A CA 1
ATOM 1154 C C . THR A 1 137 ? 23.426 7.416 -35.813 1.00 93.62 137 THR A C 1
ATOM 1156 O O . THR A 1 137 ? 23.854 8.563 -35.732 1.00 93.62 137 THR A O 1
ATOM 1159 N N . ARG A 1 138 ? 24.015 6.392 -35.186 1.00 90.88 138 ARG A N 1
ATOM 1160 C CA . ARG A 1 138 ? 25.212 6.530 -34.348 1.00 90.88 138 ARG A CA 1
ATOM 1161 C C . ARG A 1 138 ? 26.407 7.045 -35.146 1.00 90.88 138 ARG A C 1
ATOM 1163 O O . ARG A 1 138 ? 27.006 8.031 -34.743 1.00 90.88 138 ARG A O 1
ATOM 1170 N N . GLU A 1 139 ? 26.720 6.421 -36.278 1.00 91.81 139 GLU A N 1
ATOM 1171 C CA . GLU A 1 139 ? 27.817 6.825 -37.168 1.00 91.81 139 GLU A CA 1
ATOM 1172 C C . GLU A 1 139 ? 27.663 8.274 -37.643 1.00 91.81 139 GLU A C 1
ATOM 1174 O O . GLU A 1 139 ? 28.644 9.016 -37.692 1.00 91.81 139 GLU A O 1
ATOM 1179 N N . TYR A 1 140 ? 26.432 8.704 -37.943 1.00 93.69 140 TYR A N 1
ATOM 1180 C CA . TYR A 1 140 ? 26.139 10.095 -38.280 1.00 93.69 140 TYR A CA 1
ATOM 1181 C C . TYR A 1 140 ? 26.512 11.048 -37.136 1.00 93.69 140 TYR A C 1
ATOM 1183 O O . TYR A 1 140 ? 27.259 12.000 -37.362 1.00 93.69 140 TYR A O 1
ATOM 1191 N N . TYR A 1 141 ? 26.056 10.780 -35.907 1.00 92.44 141 TYR A N 1
ATOM 1192 C CA . TYR A 1 141 ? 26.376 11.628 -34.754 1.00 92.44 141 TYR A CA 1
ATOM 1193 C C . TYR A 1 141 ? 27.860 11.587 -34.382 1.00 92.44 141 TYR A C 1
ATOM 1195 O O . TYR A 1 141 ? 28.429 12.639 -34.123 1.00 92.44 141 TYR A O 1
ATOM 1203 N N . GLU A 1 142 ? 28.516 10.426 -34.423 1.00 91.56 142 GLU A N 1
ATOM 1204 C CA . GLU A 1 142 ? 29.961 10.316 -34.165 1.00 91.56 142 GLU A CA 1
ATOM 1205 C C . GLU A 1 142 ? 30.798 11.092 -35.191 1.00 91.56 142 GLU A C 1
ATOM 1207 O O . GLU A 1 142 ? 31.866 11.600 -34.857 1.00 91.56 142 GLU A O 1
ATOM 1212 N N . LYS A 1 143 ? 30.316 11.219 -36.434 1.00 92.81 143 LYS A N 1
ATOM 1213 C CA . LYS A 1 143 ? 30.962 12.040 -37.465 1.00 92.81 143 LYS A CA 1
ATOM 1214 C C . LYS A 1 143 ? 30.751 13.539 -37.241 1.00 92.81 143 LYS A C 1
ATOM 1216 O O . LYS A 1 143 ? 31.626 14.322 -37.594 1.00 92.81 143 LYS A O 1
ATOM 1221 N N . GLN A 1 144 ? 29.591 13.944 -36.722 1.00 91.44 144 GLN A N 1
ATOM 1222 C CA . GLN A 1 144 ? 29.299 15.351 -36.412 1.00 91.44 144 GLN A CA 1
ATOM 1223 C C . GLN A 1 144 ? 29.924 15.805 -35.083 1.00 91.44 144 GLN A C 1
ATOM 1225 O O . GLN A 1 144 ? 30.258 16.977 -34.948 1.00 91.44 144 GLN A O 1
ATOM 1230 N N . PHE A 1 145 ? 30.111 14.883 -34.134 1.00 90.25 145 PHE A N 1
ATOM 1231 C CA . PHE A 1 145 ? 30.606 15.146 -32.782 1.00 90.25 145 PHE A CA 1
ATOM 1232 C C . PHE A 1 145 ? 31.700 14.132 -32.395 1.00 90.25 145 PHE A C 1
ATOM 1234 O O . PHE A 1 145 ? 31.411 13.107 -31.763 1.00 90.25 145 PHE A O 1
ATOM 1241 N N . PRO A 1 146 ? 32.968 14.394 -32.762 1.00 87.38 146 PRO A N 1
ATOM 1242 C CA . PRO A 1 146 ? 34.096 13.504 -32.475 1.00 87.38 146 PRO A CA 1
ATOM 1243 C C . PRO A 1 146 ? 34.298 13.200 -30.979 1.00 87.38 146 PRO A C 1
ATOM 1245 O O . PRO A 1 146 ? 34.772 12.121 -30.618 1.00 87.38 146 PRO A O 1
ATOM 1248 N N . GLU A 1 147 ? 33.903 14.114 -30.093 1.00 87.44 147 GLU A N 1
ATOM 1249 C CA . GLU A 1 147 ? 33.982 13.970 -28.636 1.00 87.44 147 GLU A CA 1
ATOM 1250 C C . GLU A 1 147 ? 33.125 12.805 -28.126 1.00 87.44 147 GLU A C 1
ATOM 1252 O O . GLU A 1 147 ? 33.559 12.062 -27.243 1.00 87.44 147 GLU A O 1
ATOM 1257 N N . ILE A 1 148 ? 31.947 12.591 -28.726 1.00 85.62 148 ILE A N 1
ATOM 1258 C CA . ILE A 1 148 ? 31.035 11.491 -28.371 1.00 85.62 148 ILE A CA 1
ATOM 1259 C C . ILE A 1 148 ? 31.690 10.142 -28.681 1.00 85.62 148 ILE A C 1
ATOM 1261 O O . ILE A 1 148 ? 31.624 9.204 -27.883 1.00 85.62 148 ILE A O 1
ATOM 1265 N N . ARG A 1 149 ? 32.379 10.048 -29.823 1.00 85.75 149 ARG A N 1
ATOM 1266 C CA . ARG A 1 149 ? 33.120 8.845 -30.210 1.00 85.75 149 ARG A CA 1
ATOM 1267 C C . ARG A 1 149 ? 34.264 8.559 -29.239 1.00 85.75 149 ARG A C 1
ATOM 1269 O O . ARG A 1 149 ? 34.412 7.421 -28.798 1.00 85.75 149 ARG A O 1
ATOM 1276 N N . LYS A 1 150 ? 35.040 9.586 -28.878 1.00 86.62 150 LYS A N 1
ATOM 1277 C CA . LYS A 1 150 ? 36.167 9.462 -27.941 1.00 86.62 150 LYS A CA 1
ATOM 1278 C C . LYS A 1 150 ? 35.707 8.981 -26.561 1.00 86.62 150 LYS A C 1
ATOM 1280 O O . LYS A 1 150 ? 36.331 8.084 -25.999 1.00 86.62 150 LYS A O 1
ATOM 1285 N N . GLN A 1 151 ? 34.596 9.518 -26.050 1.00 83.00 151 GLN A N 1
ATOM 1286 C CA . GLN A 1 151 ? 33.997 9.069 -24.787 1.00 83.00 151 GLN A CA 1
ATOM 1287 C C . GLN A 1 151 ? 33.543 7.606 -24.856 1.00 83.00 151 GLN A C 1
ATOM 1289 O O . GLN A 1 151 ? 33.876 6.832 -23.963 1.00 83.00 151 GLN A O 1
ATOM 1294 N N . ARG A 1 152 ? 32.861 7.182 -25.934 1.00 84.19 152 ARG A N 1
ATOM 1295 C CA . ARG A 1 152 ? 32.465 5.773 -26.116 1.00 84.19 152 ARG A CA 1
ATOM 1296 C C . ARG A 1 152 ? 33.671 4.842 -26.175 1.00 84.19 152 ARG A C 1
ATOM 1298 O O . ARG A 1 152 ? 33.680 3.825 -25.491 1.00 84.19 152 ARG A O 1
ATOM 1305 N N . GLU A 1 153 ? 34.677 5.163 -26.986 1.00 82.69 153 GLU A N 1
ATOM 1306 C CA . GLU A 1 153 ? 35.881 4.336 -27.123 1.00 82.69 153 GLU A CA 1
ATOM 1307 C C . GLU A 1 153 ? 36.622 4.203 -25.783 1.00 82.69 153 GLU A C 1
ATOM 1309 O O . GLU A 1 153 ? 37.089 3.112 -25.446 1.00 82.69 153 GLU A O 1
ATOM 1314 N N . GLN A 1 154 ? 36.664 5.277 -24.984 1.00 79.44 154 GLN A N 1
ATOM 1315 C CA . GLN A 1 154 ? 37.187 5.257 -23.619 1.00 79.44 154 GLN A CA 1
ATOM 1316 C C . GLN A 1 154 ? 36.330 4.367 -22.700 1.00 79.44 154 GLN A C 1
ATOM 1318 O O . GLN A 1 154 ? 36.872 3.471 -22.055 1.00 79.44 154 GLN A O 1
ATOM 1323 N N . GLN A 1 155 ? 35.003 4.525 -22.700 1.00 75.75 155 GLN A N 1
ATOM 1324 C CA . GLN A 1 155 ? 34.074 3.718 -21.896 1.00 75.75 155 GLN A CA 1
ATOM 1325 C C . GLN A 1 155 ? 34.133 2.218 -22.251 1.00 75.75 155 GLN A C 1
ATOM 1327 O O . GLN A 1 155 ? 34.182 1.362 -21.369 1.00 75.75 155 GLN A O 1
ATOM 1332 N N . GLU A 1 156 ? 34.192 1.877 -23.542 1.00 77.50 156 GLU A N 1
ATOM 1333 C CA . GLU A 1 156 ? 34.342 0.499 -24.033 1.00 77.50 156 GLU A CA 1
ATOM 1334 C C . GLU A 1 156 ? 35.716 -0.092 -23.694 1.00 77.50 156 GLU A C 1
ATOM 1336 O O . GLU A 1 156 ? 35.866 -1.313 -23.586 1.00 77.50 156 GLU A O 1
ATOM 1341 N N . ARG A 1 157 ? 36.749 0.747 -23.563 1.00 74.69 157 ARG A N 1
ATOM 1342 C CA . ARG A 1 157 ? 38.069 0.322 -23.087 1.00 74.69 157 ARG A CA 1
ATOM 1343 C C . ARG A 1 157 ? 38.001 -0.042 -21.604 1.00 74.69 157 ARG A C 1
ATOM 1345 O O . ARG A 1 157 ? 38.473 -1.118 -21.254 1.00 74.69 157 ARG A O 1
ATOM 1352 N N . PHE A 1 158 ? 37.332 0.768 -20.781 1.00 63.94 158 PHE A N 1
ATOM 1353 C CA . PHE A 1 158 ? 37.091 0.468 -19.363 1.00 63.94 158 PHE A CA 1
ATOM 1354 C C . PHE A 1 158 ? 36.239 -0.797 -19.159 1.00 63.94 158 PHE A C 1
ATOM 1356 O O . PHE A 1 158 ? 36.633 -1.689 -18.409 1.00 63.94 158 PHE A O 1
ATOM 1363 N N . GLN A 1 159 ? 35.131 -0.959 -19.892 1.00 64.00 159 GLN A N 1
ATOM 1364 C CA . GLN A 1 159 ? 34.289 -2.164 -19.782 1.00 64.00 159 GLN A CA 1
ATOM 1365 C C . GLN A 1 159 ? 35.021 -3.449 -20.196 1.00 64.00 159 GLN A C 1
ATOM 1367 O O . GLN A 1 159 ? 34.853 -4.490 -19.559 1.00 64.00 159 GLN A O 1
ATOM 1372 N N . ARG A 1 160 ? 35.874 -3.392 -21.230 1.00 65.94 160 ARG A N 1
ATOM 1373 C CA . ARG A 1 160 ? 36.686 -4.546 -21.659 1.00 65.94 160 ARG A CA 1
ATOM 13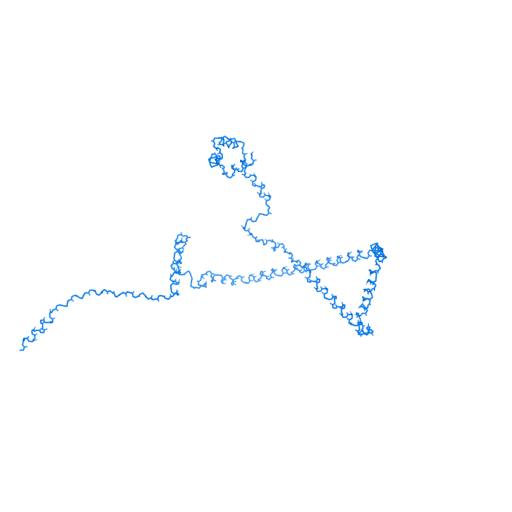74 C C . ARG A 1 160 ? 37.757 -4.946 -20.645 1.00 65.94 160 ARG A C 1
ATOM 1376 O O . ARG A 1 160 ? 38.141 -6.116 -20.629 1.00 65.94 160 ARG A O 1
ATOM 1383 N N . VAL A 1 161 ? 38.231 -4.011 -19.822 1.00 60.38 161 VAL A N 1
ATOM 1384 C CA . VAL A 1 161 ? 39.135 -4.304 -18.700 1.00 60.38 161 VAL A CA 1
ATOM 1385 C C . VAL A 1 161 ? 38.356 -4.961 -17.551 1.00 60.38 161 VAL A C 1
ATOM 1387 O O . VAL A 1 161 ? 38.807 -5.977 -17.033 1.00 60.38 161 VAL A O 1
ATOM 1390 N N . GLY A 1 162 ? 37.138 -4.492 -17.244 1.00 55.19 162 GLY A N 1
ATOM 1391 C CA . GLY A 1 162 ? 36.279 -5.070 -16.197 1.00 55.19 162 GLY A CA 1
ATOM 1392 C C . GLY A 1 162 ? 35.714 -6.472 -16.500 1.00 55.19 162 GLY A C 1
ATOM 1393 O O . GLY A 1 162 ? 35.636 -7.315 -15.610 1.00 55.19 162 GLY A O 1
ATOM 1394 N N . GLN A 1 163 ? 35.366 -6.784 -17.756 1.00 51.94 163 GLN A N 1
ATOM 1395 C CA . GLN A 1 163 ? 34.752 -8.077 -18.120 1.00 51.94 163 GLN A CA 1
ATOM 1396 C C . GLN A 1 163 ? 35.721 -9.268 -18.196 1.00 51.94 163 GLN A C 1
ATOM 1398 O O . GLN A 1 163 ? 35.279 -10.416 -18.171 1.00 51.94 163 GLN A O 1
ATOM 1403 N N . ARG A 1 164 ? 37.037 -9.042 -18.261 1.00 49.81 164 ARG A N 1
ATOM 1404 C CA . ARG A 1 164 ? 38.028 -10.137 -18.242 1.00 49.81 164 ARG A CA 1
ATOM 1405 C C . ARG A 1 164 ? 38.322 -10.669 -16.829 1.00 49.81 164 ARG A C 1
ATOM 1407 O O . ARG A 1 164 ? 39.114 -11.595 -16.700 1.00 49.81 164 ARG A O 1
ATOM 1414 N N . GLY A 1 165 ? 37.681 -10.115 -15.793 1.00 48.59 165 GLY A N 1
ATOM 1415 C CA . GLY A 1 165 ? 37.942 -10.426 -14.381 1.00 48.59 165 GLY A CA 1
ATOM 1416 C C . GLY A 1 165 ? 36.974 -11.401 -13.700 1.00 48.59 165 GLY A C 1
ATOM 1417 O O . GLY A 1 165 ? 37.168 -11.705 -12.530 1.00 48.59 165 GLY A O 1
ATOM 1418 N N . ALA A 1 166 ? 35.949 -11.923 -14.383 1.00 50.56 166 ALA A N 1
ATOM 1419 C CA . ALA A 1 166 ? 34.923 -12.756 -13.734 1.00 50.56 166 ALA A CA 1
ATOM 1420 C C . ALA A 1 166 ? 35.316 -14.237 -13.517 1.00 50.56 166 ALA A C 1
ATOM 1422 O O . ALA A 1 166 ? 34.468 -15.037 -13.129 1.00 50.56 166 ALA A O 1
ATOM 1423 N N . GLY A 1 167 ? 36.568 -14.629 -13.783 1.00 50.12 167 GLY A N 1
ATOM 1424 C CA . GLY A 1 167 ? 36.960 -16.045 -13.773 1.00 50.12 167 GLY A CA 1
ATOM 1425 C C . GLY A 1 167 ? 38.266 -16.376 -13.065 1.00 50.12 167 GLY A C 1
ATOM 1426 O O . GLY A 1 167 ? 38.294 -17.319 -12.284 1.00 50.12 167 GLY A O 1
ATOM 1427 N N . LEU A 1 168 ? 39.355 -15.650 -13.316 1.00 45.94 168 LEU A N 1
ATOM 1428 C CA . LEU A 1 168 ? 40.665 -15.988 -12.762 1.00 45.94 168 LEU A CA 1
ATOM 1429 C C . LEU A 1 168 ? 41.546 -14.740 -12.640 1.00 45.94 168 LEU A C 1
ATOM 1431 O O . LEU A 1 168 ? 41.686 -13.986 -13.598 1.00 45.94 168 LEU A O 1
ATOM 1435 N N . SER A 1 169 ? 42.226 -14.648 -11.493 1.00 39.19 169 SER A N 1
ATOM 1436 C CA . SER A 1 169 ? 43.493 -13.941 -11.279 1.00 39.19 169 SER A CA 1
ATOM 1437 C C . SER A 1 169 ? 43.423 -12.422 -11.049 1.00 39.19 169 SER A C 1
ATOM 1439 O O . SER A 1 169 ? 43.320 -11.608 -11.963 1.00 39.19 169 SER A O 1
ATOM 1441 N N . ALA A 1 170 ? 43.644 -12.055 -9.784 1.00 45.38 170 ALA A N 1
ATOM 1442 C CA . ALA A 1 170 ? 44.120 -10.760 -9.298 1.00 45.38 170 ALA A CA 1
ATOM 1443 C C . ALA A 1 170 ? 45.527 -10.392 -9.841 1.00 45.38 170 ALA A C 1
ATOM 1445 O O . ALA A 1 170 ? 46.399 -9.953 -9.100 1.00 45.38 170 ALA A O 1
ATOM 1446 N N . THR A 1 171 ? 45.798 -10.632 -11.128 1.00 48.88 171 THR A N 1
ATOM 1447 C CA . THR A 1 171 ? 47.136 -10.497 -11.736 1.00 48.88 171 THR A CA 1
ATOM 1448 C C . THR A 1 171 ? 47.087 -9.818 -13.115 1.00 48.88 171 THR A C 1
ATOM 1450 O O . THR A 1 171 ? 48.020 -9.935 -13.902 1.00 48.88 171 THR A O 1
ATOM 1453 N N . ILE A 1 172 ? 46.016 -9.071 -13.427 1.00 53.62 172 ILE A N 1
ATOM 1454 C CA . ILE A 1 172 ? 45.881 -8.279 -14.672 1.00 53.62 172 ILE A CA 1
ATOM 1455 C C . ILE A 1 172 ? 45.548 -6.807 -14.367 1.00 53.62 172 ILE A C 1
ATOM 1457 O O . ILE A 1 172 ? 44.781 -6.164 -15.069 1.00 53.62 172 ILE A O 1
ATOM 1461 N N . ALA A 1 173 ? 46.125 -6.256 -13.309 1.00 50.38 173 ALA A N 1
ATOM 1462 C CA . ALA A 1 173 ? 46.369 -4.824 -13.234 1.00 50.38 173 ALA A CA 1
ATOM 1463 C C . ALA A 1 173 ? 47.887 -4.673 -13.238 1.00 50.38 173 ALA A C 1
ATOM 1465 O O . ALA A 1 173 ? 48.575 -5.193 -12.360 1.00 50.38 173 ALA A O 1
ATOM 1466 N N . ARG A 1 174 ? 48.429 -4.080 -14.300 1.00 59.84 174 ARG A N 1
ATOM 1467 C CA . ARG A 1 174 ? 49.876 -3.943 -14.505 1.00 59.84 174 ARG A CA 1
ATOM 1468 C C . ARG A 1 174 ? 50.470 -2.854 -13.611 1.00 59.84 174 ARG A C 1
ATOM 1470 O O . ARG A 1 174 ? 51.690 -2.749 -13.530 1.00 59.84 174 ARG A O 1
ATOM 1477 N N . SER A 1 175 ? 49.627 -2.060 -12.948 1.00 59.41 175 SER A N 1
ATOM 1478 C CA . SER A 1 175 ? 50.015 -1.054 -11.962 1.00 59.41 175 SER A CA 1
ATOM 1479 C C . SER A 1 175 ? 48.957 -0.900 -10.865 1.00 59.41 175 SER A C 1
ATOM 1481 O O . SER A 1 175 ? 47.782 -1.201 -11.066 1.00 59.41 175 SER A O 1
ATOM 1483 N N . GLU A 1 176 ? 49.377 -0.379 -9.713 1.00 68.50 176 GLU A N 1
ATOM 1484 C CA . GLU A 1 176 ? 48.507 0.012 -8.594 1.00 68.50 176 GLU A CA 1
ATOM 1485 C C . GLU A 1 176 ? 47.411 1.003 -9.024 1.00 68.50 176 GLU A C 1
ATOM 1487 O O . GLU A 1 176 ? 46.286 0.947 -8.537 1.00 68.50 176 GLU A O 1
ATOM 1492 N N . HIS A 1 177 ? 47.704 1.847 -10.016 1.00 73.62 177 HIS A N 1
ATOM 1493 C CA . HIS A 1 177 ? 46.752 2.805 -10.570 1.00 73.62 177 HIS A CA 1
ATOM 1494 C C . HIS A 1 177 ? 45.587 2.129 -11.312 1.00 73.62 177 HIS A C 1
ATOM 1496 O O . HIS A 1 177 ? 44.440 2.519 -11.120 1.00 73.62 177 HIS A O 1
ATOM 1502 N N . GLU A 1 178 ? 45.853 1.069 -12.087 1.00 67.62 178 GLU A N 1
ATOM 1503 C CA . GLU A 1 178 ? 44.794 0.294 -12.757 1.00 67.62 178 GLU A CA 1
ATOM 1504 C C . GLU A 1 178 ? 43.891 -0.436 -11.744 1.00 67.62 178 GLU A C 1
ATOM 1506 O O . GLU A 1 178 ? 42.706 -0.625 -12.006 1.00 67.62 178 GLU A O 1
ATOM 1511 N N . ILE A 1 179 ? 44.421 -0.820 -10.574 1.00 69.62 179 ILE A N 1
ATOM 1512 C CA . ILE A 1 179 ? 43.628 -1.423 -9.489 1.00 69.62 179 ILE A CA 1
ATOM 1513 C C . ILE A 1 179 ? 42.689 -0.382 -8.876 1.00 69.62 179 ILE A C 1
ATOM 1515 O O . ILE A 1 179 ? 41.499 -0.658 -8.724 1.00 69.62 179 ILE A O 1
ATOM 1519 N N . SER A 1 180 ? 43.205 0.807 -8.553 1.00 76.75 180 SER A N 1
ATOM 1520 C CA . SER A 1 180 ? 42.404 1.887 -7.969 1.00 76.75 180 SER A CA 1
ATOM 1521 C C . SER A 1 180 ? 41.278 2.340 -8.899 1.00 76.75 180 SER A C 1
ATOM 1523 O O . SER A 1 180 ? 40.148 2.468 -8.445 1.00 76.75 180 SER A O 1
ATOM 1525 N N . GLU A 1 181 ? 41.528 2.472 -10.206 1.00 73.94 181 GLU A N 1
ATOM 1526 C CA . GLU A 1 181 ? 40.475 2.830 -11.171 1.00 73.94 181 GLU A CA 1
ATOM 1527 C C . GLU A 1 181 ? 39.361 1.770 -11.268 1.00 73.94 181 GLU A C 1
ATOM 1529 O O . GLU A 1 181 ? 38.186 2.112 -11.411 1.00 73.94 181 GLU A O 1
ATOM 1534 N N . ILE A 1 182 ? 39.699 0.478 -11.168 1.00 74.31 182 ILE A N 1
ATOM 1535 C CA . ILE A 1 182 ? 38.698 -0.603 -11.153 1.00 74.31 182 ILE A CA 1
ATOM 1536 C C . ILE A 1 182 ? 37.854 -0.537 -9.874 1.00 74.31 182 ILE A C 1
ATOM 1538 O O . ILE A 1 182 ? 36.636 -0.709 -9.935 1.00 74.31 182 ILE A O 1
ATOM 1542 N N . ILE A 1 183 ? 38.485 -0.289 -8.722 1.00 79.06 183 ILE A N 1
ATOM 1543 C CA . ILE A 1 183 ? 37.795 -0.164 -7.431 1.00 79.06 183 ILE A CA 1
ATOM 1544 C C . ILE A 1 183 ? 36.862 1.051 -7.437 1.00 79.06 183 ILE A C 1
ATOM 1546 O O . ILE A 1 183 ? 35.693 0.920 -7.064 1.00 79.06 183 ILE A O 1
ATOM 1550 N N . ASP A 1 184 ? 37.344 2.199 -7.911 1.00 83.06 184 ASP A N 1
ATOM 1551 C CA . ASP A 1 184 ? 36.558 3.429 -8.001 1.00 83.06 184 ASP A CA 1
ATOM 1552 C C . ASP A 1 184 ? 35.367 3.258 -8.953 1.00 83.06 184 ASP A C 1
ATOM 1554 O O . ASP A 1 184 ? 34.248 3.620 -8.596 1.00 83.06 184 ASP A O 1
ATOM 1558 N N . GLY A 1 185 ? 35.557 2.611 -10.110 1.00 78.69 185 GLY A N 1
ATOM 1559 C CA . GLY A 1 185 ? 34.473 2.336 -11.058 1.00 78.69 185 GLY A CA 1
ATOM 1560 C C . GLY A 1 185 ? 33.400 1.381 -10.518 1.00 78.69 185 GLY A C 1
ATOM 1561 O O . GLY A 1 185 ? 32.209 1.592 -10.751 1.00 78.69 185 GLY A O 1
ATOM 1562 N N . LEU A 1 186 ? 33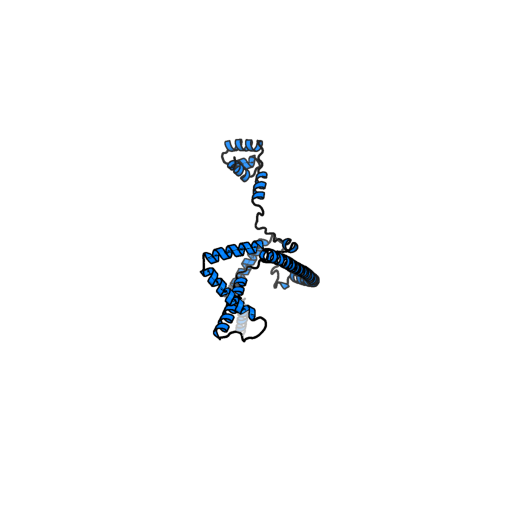.790 0.348 -9.760 1.00 81.00 186 LEU A N 1
ATOM 1563 C CA . LEU A 1 186 ? 32.838 -0.556 -9.096 1.00 81.00 186 LEU A CA 1
ATOM 1564 C C . LEU A 1 186 ? 32.057 0.159 -7.985 1.00 81.00 186 LEU A C 1
ATOM 1566 O O . LEU A 1 186 ? 30.844 -0.022 -7.867 1.00 81.00 186 LEU A O 1
ATOM 1570 N N . SER A 1 187 ? 32.744 0.992 -7.200 1.00 83.94 187 SER A N 1
ATOM 1571 C CA . SER A 1 187 ? 32.142 1.815 -6.147 1.00 83.94 187 SER A CA 1
ATOM 1572 C C . SER A 1 187 ? 31.161 2.840 -6.726 1.00 83.94 187 SER A C 1
ATOM 1574 O O . SER A 1 187 ? 30.042 2.990 -6.232 1.00 83.94 187 SER A O 1
ATOM 1576 N N . GLU A 1 188 ? 31.533 3.502 -7.824 1.00 85.00 188 GLU A N 1
ATOM 1577 C CA . GLU A 1 188 ? 30.681 4.455 -8.535 1.00 85.00 188 GLU A CA 1
ATOM 1578 C C . GLU A 1 188 ? 29.430 3.776 -9.106 1.00 85.00 188 GLU A C 1
ATOM 1580 O O . GLU A 1 188 ? 28.322 4.292 -8.934 1.00 85.00 188 GLU A O 1
ATOM 1585 N N . GLN A 1 189 ? 29.576 2.590 -9.709 1.00 80.50 189 GLN A N 1
ATOM 1586 C CA . GLN A 1 189 ? 28.443 1.805 -10.199 1.00 80.50 189 GLN A CA 1
ATOM 1587 C C . GLN A 1 189 ? 27.486 1.423 -9.060 1.00 80.50 189 GLN A C 1
ATOM 1589 O O . GLN A 1 189 ? 26.277 1.638 -9.172 1.00 80.50 189 GLN A O 1
ATOM 1594 N N . GLU A 1 190 ? 28.004 0.901 -7.945 1.00 84.56 190 GLU A N 1
ATOM 1595 C CA . GLU A 1 190 ? 27.183 0.531 -6.787 1.00 84.56 190 GLU A CA 1
ATOM 1596 C C . GLU A 1 190 ? 26.464 1.753 -6.192 1.00 84.56 190 GLU A C 1
ATOM 1598 O O . GLU A 1 190 ? 25.281 1.689 -5.841 1.00 84.56 190 GLU A O 1
ATOM 1603 N N . ASN A 1 191 ? 27.162 2.886 -6.091 1.00 88.19 191 ASN A N 1
ATOM 1604 C CA . ASN A 1 191 ? 26.594 4.123 -5.573 1.00 88.19 191 ASN A CA 1
ATOM 1605 C C . ASN A 1 191 ? 25.490 4.668 -6.495 1.00 88.19 191 ASN A C 1
ATOM 1607 O O . ASN A 1 191 ? 24.436 5.091 -6.014 1.00 88.19 191 ASN A O 1
ATOM 1611 N N . ASN A 1 192 ? 25.680 4.584 -7.814 1.00 87.00 192 ASN A N 1
ATOM 1612 C CA . ASN A 1 192 ? 24.666 4.963 -8.793 1.00 87.00 192 ASN A CA 1
ATOM 1613 C C . ASN A 1 192 ? 23.427 4.058 -8.703 1.00 87.00 192 ASN A C 1
ATOM 1615 O O . ASN A 1 192 ? 22.303 4.553 -8.640 1.00 87.00 192 ASN A O 1
ATOM 1619 N N . GLU A 1 193 ? 23.607 2.739 -8.594 1.00 86.19 193 GLU A N 1
ATOM 1620 C CA . GLU A 1 193 ? 22.497 1.801 -8.400 1.00 86.19 193 GLU A CA 1
ATOM 1621 C C . GLU A 1 193 ? 21.729 2.074 -7.099 1.00 86.19 193 GLU A C 1
ATOM 1623 O O . GLU A 1 193 ? 20.493 2.058 -7.089 1.00 86.19 193 GLU A O 1
ATOM 1628 N N . LYS A 1 194 ? 22.435 2.364 -5.997 1.00 88.50 194 LYS A N 1
ATOM 1629 C CA . LYS A 1 194 ? 21.814 2.771 -4.725 1.00 88.50 194 LYS A CA 1
ATOM 1630 C C . LYS A 1 194 ? 20.999 4.048 -4.893 1.00 88.50 194 LYS A C 1
ATOM 1632 O O . LYS A 1 194 ? 19.850 4.084 -4.450 1.00 88.50 194 LYS A O 1
ATOM 1637 N N . GLN A 1 195 ? 21.549 5.058 -5.563 1.00 89.94 195 GLN A N 1
ATOM 1638 C CA . GLN A 1 195 ? 20.847 6.308 -5.844 1.00 89.94 195 GLN A CA 1
ATOM 1639 C C . GLN A 1 195 ? 19.594 6.065 -6.699 1.00 89.94 195 GLN A C 1
ATOM 1641 O O . GLN A 1 195 ? 18.514 6.546 -6.363 1.00 89.94 195 GLN A O 1
ATOM 1646 N N . MET A 1 196 ? 19.687 5.245 -7.747 1.00 86.12 196 MET A N 1
ATOM 1647 C CA . MET A 1 196 ? 18.543 4.898 -8.597 1.00 86.12 196 MET A CA 1
ATOM 1648 C C . MET A 1 196 ? 17.448 4.151 -7.828 1.00 86.12 196 MET A C 1
ATOM 1650 O O . MET A 1 196 ? 16.261 4.429 -8.014 1.00 86.12 196 MET A O 1
ATOM 1654 N N . ARG A 1 197 ? 17.817 3.244 -6.914 1.00 86.75 197 ARG A N 1
ATOM 1655 C CA . ARG A 1 197 ? 16.857 2.569 -6.024 1.00 86.75 197 ARG A CA 1
ATOM 1656 C C . ARG A 1 197 ? 16.203 3.536 -5.039 1.00 86.75 197 ARG A C 1
ATOM 1658 O O . ARG A 1 197 ? 15.009 3.408 -4.800 1.00 86.75 197 ARG A O 1
ATOM 1665 N N . GLN A 1 198 ? 16.950 4.503 -4.503 1.00 87.44 198 GLN A N 1
ATOM 1666 C CA . GLN A 1 198 ? 16.406 5.539 -3.615 1.00 87.44 198 GLN A CA 1
ATOM 1667 C C . GLN A 1 198 ? 15.411 6.458 -4.333 1.00 87.44 198 GLN A C 1
ATOM 1669 O O . GLN A 1 198 ? 14.395 6.829 -3.752 1.00 87.44 198 GLN A O 1
ATOM 1674 N N . LEU A 1 199 ? 15.683 6.805 -5.593 1.00 89.38 199 LEU A N 1
ATOM 1675 C CA . LEU A 1 199 ? 14.803 7.646 -6.412 1.00 89.38 199 LEU A CA 1
ATOM 1676 C C . LEU A 1 199 ? 13.577 6.890 -6.951 1.00 89.38 199 LEU A C 1
ATOM 1678 O O . LEU A 1 199 ? 12.603 7.510 -7.379 1.00 89.38 199 LEU A O 1
ATOM 1682 N N . SER A 1 200 ? 13.606 5.557 -6.935 1.00 85.19 200 SER A N 1
ATOM 1683 C CA . SER A 1 200 ? 12.508 4.725 -7.419 1.00 85.19 200 SER A CA 1
ATOM 1684 C C . SER A 1 200 ? 11.375 4.657 -6.395 1.00 85.19 200 SER A C 1
ATOM 1686 O O . SER A 1 200 ? 11.506 4.064 -5.326 1.00 85.19 200 SER A O 1
ATOM 1688 N N . VAL A 1 201 ? 10.214 5.209 -6.745 1.00 86.06 201 VAL A N 1
ATOM 1689 C CA . VAL A 1 201 ? 8.996 5.061 -5.941 1.00 86.06 201 VAL A CA 1
ATOM 1690 C C . VAL A 1 201 ? 8.364 3.708 -6.244 1.00 86.06 201 VAL A C 1
ATOM 1692 O O . VAL A 1 201 ? 7.924 3.467 -7.366 1.00 86.06 201 VAL A O 1
ATOM 1695 N N . ILE A 1 202 ? 8.283 2.832 -5.241 1.00 79.19 202 ILE A N 1
ATOM 1696 C CA . ILE A 1 202 ? 7.557 1.562 -5.343 1.00 79.19 202 ILE A CA 1
ATOM 1697 C C . ILE A 1 202 ? 6.075 1.834 -5.050 1.00 79.19 202 ILE A C 1
ATOM 1699 O O . ILE A 1 202 ? 5.742 2.183 -3.912 1.00 79.19 202 ILE A O 1
ATOM 1703 N N . PRO A 1 203 ? 5.163 1.678 -6.028 1.00 79.81 203 PRO A N 1
ATOM 1704 C CA . PRO A 1 203 ? 3.743 1.871 -5.780 1.00 79.81 203 PRO A CA 1
ATOM 1705 C C . PRO A 1 203 ? 3.226 0.845 -4.761 1.00 79.81 203 PRO A C 1
ATOM 1707 O O . PRO A 1 203 ? 3.618 -0.326 -4.814 1.00 79.81 203 PRO A O 1
ATOM 1710 N N . PRO A 1 204 ? 2.324 1.240 -3.846 1.00 76.44 204 PRO A N 1
ATOM 1711 C CA . PRO A 1 204 ? 1.715 0.298 -2.921 1.00 76.44 204 PRO A CA 1
ATOM 1712 C C . PRO A 1 204 ? 0.931 -0.767 -3.693 1.00 76.44 204 PRO A C 1
ATOM 1714 O O . PRO A 1 204 ? 0.305 -0.497 -4.720 1.00 76.44 204 PRO A O 1
ATOM 1717 N N . MET A 1 205 ? 0.944 -1.994 -3.178 1.00 76.25 205 MET A N 1
ATOM 1718 C CA . MET A 1 205 ? 0.210 -3.095 -3.791 1.00 76.25 205 MET A CA 1
ATOM 1719 C C . MET A 1 205 ? -1.291 -2.783 -3.810 1.00 76.25 205 MET A C 1
ATOM 1721 O O . MET A 1 205 ? -1.889 -2.483 -2.776 1.00 76.25 205 MET A O 1
ATOM 1725 N N . MET A 1 206 ? -1.905 -2.873 -4.990 1.00 79.81 206 MET A N 1
ATOM 1726 C CA . MET A 1 206 ? -3.331 -2.597 -5.157 1.00 79.81 206 MET A CA 1
ATOM 1727 C C . MET A 1 206 ? -4.180 -3.571 -4.336 1.00 79.81 206 MET A C 1
ATOM 1729 O O . MET A 1 206 ? -3.960 -4.785 -4.363 1.00 79.81 206 MET A O 1
ATOM 1733 N N . PHE A 1 207 ? -5.195 -3.035 -3.658 1.00 78.81 207 PHE A N 1
ATOM 1734 C CA . PHE A 1 207 ? -6.134 -3.833 -2.879 1.00 78.81 207 PHE A CA 1
ATOM 1735 C C . PHE A 1 207 ? -6.878 -4.857 -3.740 1.00 78.81 207 PHE A C 1
ATOM 1737 O O . PHE A 1 207 ? -7.325 -4.580 -4.862 1.00 78.81 207 PHE A O 1
ATOM 1744 N N . ASP A 1 208 ? -7.063 -6.053 -3.186 1.00 79.19 208 ASP A N 1
ATOM 1745 C CA . ASP A 1 208 ? -7.873 -7.078 -3.831 1.00 79.19 208 ASP A CA 1
ATOM 1746 C C . ASP A 1 208 ? -9.377 -6.736 -3.804 1.00 79.19 208 ASP A C 1
ATOM 1748 O O . ASP A 1 208 ? -9.805 -5.715 -3.266 1.00 79.19 208 ASP A O 1
ATOM 1752 N N . ALA A 1 209 ? -10.201 -7.552 -4.467 1.00 80.00 209 ALA A N 1
ATOM 1753 C CA . ALA A 1 209 ? -11.643 -7.308 -4.543 1.00 80.00 209 ALA A CA 1
ATOM 1754 C C . ALA A 1 209 ? -12.332 -7.357 -3.165 1.00 80.00 209 ALA A C 1
ATOM 1756 O O . ALA A 1 209 ? -13.320 -6.659 -2.950 1.00 80.00 209 ALA A O 1
ATOM 1757 N N . GLU A 1 210 ? -11.808 -8.147 -2.226 1.00 76.56 210 GLU A N 1
ATOM 1758 C CA . GLU A 1 210 ? -12.367 -8.275 -0.883 1.00 76.56 210 GLU A CA 1
ATOM 1759 C C . GLU A 1 210 ? -11.987 -7.082 0.003 1.00 76.56 210 GLU A C 1
ATOM 1761 O O . GLU A 1 210 ? -12.834 -6.531 0.702 1.00 76.56 210 GLU A O 1
ATOM 1766 N N . GLN A 1 211 ? -10.741 -6.627 -0.075 1.00 77.69 211 GLN A N 1
ATOM 1767 C CA . GLN A 1 211 ? -10.263 -5.420 0.589 1.00 77.69 211 GLN A CA 1
ATOM 1768 C C . GLN A 1 211 ? -10.967 -4.178 0.040 1.00 77.69 211 GLN A C 1
ATOM 1770 O O . GLN A 1 211 ? -11.396 -3.330 0.814 1.00 77.69 211 GLN A O 1
ATOM 1775 N N . ARG A 1 212 ? -11.176 -4.102 -1.282 1.00 80.44 212 ARG A N 1
ATOM 1776 C CA . ARG A 1 212 ? -11.943 -3.015 -1.916 1.00 80.44 212 ARG A CA 1
ATOM 1777 C C . ARG A 1 212 ? -13.430 -3.024 -1.561 1.00 80.44 212 ARG A C 1
ATOM 1779 O O . ARG A 1 212 ? -14.073 -1.982 -1.672 1.00 80.44 212 ARG A O 1
ATOM 1786 N N . ARG A 1 213 ? -13.984 -4.167 -1.137 1.00 79.88 213 ARG A N 1
ATOM 1787 C CA . ARG A 1 213 ? -15.373 -4.267 -0.659 1.00 79.88 213 ARG A CA 1
ATOM 1788 C C . ARG A 1 213 ? -15.565 -3.526 0.663 1.00 79.88 213 ARG A C 1
ATOM 1790 O O . ARG A 1 213 ? -16.641 -2.988 0.903 1.00 79.88 213 ARG A O 1
ATOM 1797 N N . VAL A 1 214 ? -14.543 -3.493 1.520 1.00 70.75 214 VAL A N 1
ATOM 1798 C CA . VAL A 1 214 ? -14.593 -2.775 2.798 1.00 70.75 214 VAL A CA 1
ATOM 1799 C C . VAL A 1 214 ? -14.334 -1.293 2.533 1.00 70.75 214 VAL A C 1
ATOM 1801 O O . VAL A 1 214 ? -13.208 -0.812 2.621 1.00 70.75 214 VAL A O 1
ATOM 1804 N N . LYS A 1 215 ? -15.390 -0.564 2.168 1.00 65.50 215 LYS A N 1
ATOM 1805 C CA . LYS A 1 215 ? -15.346 0.893 2.042 1.00 65.50 215 LYS A CA 1
ATOM 1806 C C . LYS A 1 215 ? -15.642 1.531 3.394 1.00 65.50 215 LYS A C 1
ATOM 1808 O O . LYS A 1 215 ? -16.620 1.180 4.051 1.00 65.50 215 LYS A O 1
ATOM 1813 N N . PHE A 1 216 ? -14.813 2.491 3.792 1.00 67.19 216 PHE A N 1
ATOM 1814 C CA . PHE A 1 216 ? -15.185 3.428 4.844 1.00 67.19 216 PHE A CA 1
ATOM 1815 C C . PHE A 1 216 ? -16.358 4.265 4.325 1.00 67.19 216 PHE A C 1
ATOM 1817 O O . PHE A 1 216 ? -16.209 5.002 3.351 1.00 67.19 216 PHE A O 1
ATOM 1824 N N . ILE A 1 217 ? -17.533 4.107 4.932 1.00 63.25 217 ILE A N 1
ATOM 1825 C CA . ILE A 1 217 ? -18.691 4.934 4.607 1.00 63.25 217 ILE A CA 1
ATOM 1826 C C . ILE A 1 217 ? -18.493 6.260 5.334 1.00 63.25 217 ILE A C 1
ATOM 1828 O O . ILE A 1 217 ? -18.759 6.380 6.529 1.00 63.25 217 ILE A O 1
ATOM 1832 N N . ASN A 1 218 ? -17.968 7.242 4.610 1.00 58.81 218 ASN A N 1
ATOM 1833 C CA . ASN A 1 218 ? -17.829 8.586 5.129 1.00 58.81 218 ASN A CA 1
ATOM 1834 C C . ASN A 1 218 ? -19.175 9.312 5.015 1.00 58.81 218 ASN A C 1
ATOM 1836 O O . ASN A 1 218 ? -19.688 9.499 3.917 1.00 58.81 218 ASN A O 1
ATOM 1840 N N . MET A 1 219 ? -19.742 9.720 6.149 1.00 68.88 219 MET A N 1
ATOM 1841 C CA . MET A 1 219 ? -20.981 10.509 6.209 1.00 68.88 219 MET A CA 1
ATOM 1842 C C . MET A 1 219 ? -20.719 12.021 6.106 1.00 68.88 219 MET A C 1
ATOM 1844 O O . MET A 1 219 ? -21.629 12.818 6.301 1.00 68.88 219 MET A O 1
ATOM 1848 N N . ASN A 1 220 ? -19.492 12.442 5.778 1.00 72.88 220 ASN A N 1
ATOM 1849 C CA . ASN A 1 220 ? -19.103 13.853 5.650 1.00 72.88 220 ASN A CA 1
ATOM 1850 C C . ASN A 1 220 ? -19.719 14.598 4.446 1.00 72.88 220 ASN A C 1
ATOM 1852 O O . ASN A 1 220 ? -19.288 15.709 4.147 1.00 72.88 220 ASN A O 1
ATOM 1856 N N . GLY A 1 221 ? -20.685 14.005 3.739 1.00 69.00 221 GLY A N 1
ATOM 1857 C CA . GLY A 1 221 ? -21.340 14.630 2.589 1.00 69.00 221 GLY A CA 1
ATOM 1858 C C . GLY A 1 221 ? -20.525 14.601 1.292 1.00 69.00 221 GLY A C 1
ATOM 1859 O O . GLY A 1 221 ? -20.785 15.419 0.410 1.00 69.00 221 GLY A O 1
ATOM 1860 N N . LEU A 1 222 ? -19.552 13.688 1.150 1.00 74.06 222 LEU A N 1
ATOM 1861 C CA . LEU A 1 222 ? -18.838 13.485 -0.116 1.00 74.06 222 LEU A CA 1
ATOM 1862 C C . LEU A 1 222 ? -19.827 13.138 -1.240 1.00 74.06 222 LEU A C 1
ATOM 1864 O O . LEU A 1 222 ? -20.496 12.107 -1.211 1.00 74.06 222 LEU A O 1
ATOM 1868 N N . MET A 1 223 ? -19.884 14.003 -2.247 1.00 74.50 223 MET A N 1
ATOM 1869 C CA . MET A 1 223 ? -20.720 13.832 -3.428 1.00 74.50 223 MET A CA 1
ATOM 1870 C C . MET A 1 223 ? -19.895 13.127 -4.512 1.00 74.50 223 MET A C 1
ATOM 1872 O O . MET A 1 223 ? -19.026 13.751 -5.112 1.00 74.50 223 MET A O 1
ATOM 1876 N N . GLU A 1 224 ? -20.121 11.823 -4.723 1.00 75.38 224 GLU A N 1
ATOM 1877 C CA . GLU A 1 224 ? -19.339 11.012 -5.682 1.00 75.38 224 GLU A CA 1
ATOM 1878 C C . GLU A 1 224 ? -19.442 11.537 -7.124 1.00 75.38 224 GLU A C 1
ATOM 1880 O O . GLU A 1 224 ? -18.458 11.516 -7.859 1.00 75.38 224 GLU A O 1
ATOM 1885 N N . ASP A 1 225 ? -20.615 12.045 -7.506 1.00 82.62 225 ASP A N 1
ATOM 1886 C CA . ASP A 1 225 ? -20.852 12.703 -8.789 1.00 82.62 225 ASP A CA 1
ATOM 1887 C C . ASP A 1 225 ? -21.659 13.993 -8.570 1.00 82.62 225 ASP A C 1
ATOM 1889 O O . ASP A 1 225 ? -22.895 13.961 -8.487 1.00 82.62 225 ASP A O 1
ATOM 1893 N N . PRO A 1 226 ? -20.972 15.143 -8.455 1.00 81.75 226 PRO A N 1
ATOM 1894 C CA . PRO A 1 226 ? -21.632 16.425 -8.253 1.00 81.75 226 PRO A CA 1
ATOM 1895 C C . PRO A 1 226 ? -22.596 16.808 -9.376 1.00 81.75 226 PRO A C 1
ATOM 1897 O O . PRO A 1 226 ? -23.613 17.458 -9.123 1.00 81.75 226 PRO A O 1
ATOM 1900 N N . MET A 1 227 ? -22.308 16.384 -10.609 1.00 85.94 227 MET A N 1
ATOM 1901 C CA . MET A 1 227 ? -23.099 16.759 -11.776 1.00 85.94 227 MET A CA 1
ATOM 1902 C C . MET A 1 227 ? -24.407 15.975 -11.831 1.00 85.94 227 MET A C 1
ATOM 1904 O O . MET A 1 227 ? -25.461 16.542 -12.120 1.00 85.94 227 MET A O 1
ATOM 1908 N N . LYS A 1 228 ? -24.371 14.687 -11.473 1.00 86.38 228 LYS A N 1
ATOM 1909 C CA . LYS A 1 228 ? -25.583 13.874 -11.338 1.00 86.38 228 LYS A CA 1
ATOM 1910 C C . LYS A 1 228 ? -26.531 14.447 -10.284 1.00 86.38 228 LYS A C 1
ATOM 1912 O O . LYS A 1 228 ? -27.707 14.645 -10.576 1.00 86.38 228 LYS A O 1
ATOM 1917 N N . VAL A 1 229 ? -26.019 14.787 -9.100 1.00 82.62 229 VAL A N 1
ATOM 1918 C CA . VAL A 1 229 ? -26.837 15.376 -8.024 1.00 82.62 229 VAL A CA 1
ATOM 1919 C C . VAL A 1 229 ? -27.405 16.740 -8.428 1.00 82.62 229 VAL A C 1
ATOM 1921 O O . VAL A 1 229 ? -28.554 17.049 -8.109 1.00 82.62 229 VAL A O 1
ATOM 1924 N N . TYR A 1 230 ? -26.636 17.562 -9.148 1.00 81.56 230 TYR A N 1
ATOM 1925 C CA . TYR A 1 230 ? -27.129 18.832 -9.684 1.00 81.56 230 TYR A CA 1
ATOM 1926 C C . TYR A 1 230 ? -28.277 18.632 -10.684 1.00 81.56 230 TYR A C 1
ATOM 1928 O O . TYR A 1 230 ? -29.307 19.298 -10.568 1.00 81.56 230 TYR A O 1
ATOM 1936 N N . ASN A 1 231 ? -28.132 17.689 -11.618 1.00 82.69 231 ASN A N 1
ATOM 1937 C CA . ASN A 1 231 ? -29.161 17.373 -12.608 1.00 82.69 231 ASN A CA 1
ATOM 1938 C C . ASN A 1 231 ? -30.434 16.820 -11.950 1.00 82.69 231 ASN A C 1
ATOM 1940 O O . ASN A 1 231 ? -31.532 17.252 -12.286 1.00 82.69 231 ASN A O 1
ATOM 1944 N N . GLU A 1 232 ? -30.308 15.932 -10.960 1.00 81.62 232 GLU A N 1
ATOM 1945 C CA . GLU A 1 232 ? -31.447 15.400 -10.195 1.00 81.62 232 GLU A CA 1
ATOM 1946 C C . GLU A 1 232 ? -32.216 16.502 -9.447 1.00 81.62 232 GLU A C 1
ATOM 1948 O O . GLU A 1 232 ? -33.447 16.479 -9.395 1.00 81.62 232 GLU A O 1
ATOM 1953 N N . ARG A 1 233 ? -31.520 17.525 -8.926 1.00 76.81 233 ARG A N 1
ATOM 1954 C CA . ARG A 1 233 ? -32.166 18.679 -8.275 1.00 76.81 233 ARG A CA 1
ATOM 1955 C C . ARG A 1 233 ? -33.031 19.508 -9.225 1.00 76.81 233 ARG A C 1
ATOM 1957 O O . ARG A 1 233 ? -34.004 20.094 -8.753 1.00 76.81 233 ARG A O 1
ATOM 1964 N N . GLN A 1 234 ? -32.731 19.536 -10.526 1.00 69.50 234 GLN A N 1
ATOM 1965 C CA . GLN A 1 234 ? -33.572 20.232 -11.512 1.00 69.50 234 GLN A CA 1
ATOM 1966 C C . GLN A 1 234 ? -34.972 19.606 -11.603 1.00 69.50 234 GLN A C 1
ATOM 1968 O O . GLN A 1 234 ? -35.959 20.317 -11.772 1.00 69.50 234 GLN A O 1
ATOM 1973 N N . PHE A 1 235 ? -35.082 18.291 -11.394 1.00 71.50 235 PHE A N 1
ATOM 1974 C CA . PHE A 1 235 ? -36.356 17.568 -11.428 1.00 71.50 235 PHE A CA 1
ATOM 1975 C C . PHE A 1 235 ? -37.147 17.637 -10.115 1.00 71.50 235 PHE A C 1
ATOM 1977 O O . PHE A 1 235 ? -38.292 17.196 -10.076 1.00 71.50 235 PHE A O 1
ATOM 1984 N N . MET A 1 236 ? -36.585 18.201 -9.039 1.00 70.25 236 MET A N 1
ATOM 1985 C CA . MET A 1 236 ? -37.330 18.414 -7.790 1.00 70.25 236 MET A CA 1
ATOM 1986 C C . MET A 1 236 ? -38.198 19.677 -7.815 1.00 70.25 236 MET A C 1
ATOM 1988 O O . MET A 1 236 ? -39.180 19.751 -7.081 1.00 70.25 236 MET A O 1
ATOM 1992 N N . ASN A 1 237 ? -37.861 20.669 -8.646 1.00 71.06 237 ASN A N 1
ATOM 1993 C CA . ASN A 1 237 ? -38.585 21.939 -8.731 1.00 71.06 237 ASN A CA 1
ATOM 1994 C C . ASN A 1 237 ? -39.365 22.051 -10.047 1.00 71.06 237 ASN A C 1
ATOM 1996 O O . ASN A 1 237 ? -39.150 22.977 -10.828 1.00 71.06 237 ASN A O 1
ATOM 2000 N N . VAL A 1 238 ? -40.255 21.095 -10.316 1.00 80.69 238 VAL A N 1
ATOM 2001 C CA . VAL A 1 238 ? -41.114 21.144 -11.508 1.00 80.69 238 VAL A CA 1
ATOM 2002 C C . VAL A 1 238 ? -42.240 22.150 -11.278 1.00 80.69 238 VAL A C 1
ATOM 2004 O O . VAL A 1 238 ? -42.961 22.085 -10.281 1.00 80.69 238 VAL A O 1
ATOM 2007 N N . TRP A 1 239 ? -42.378 23.106 -12.196 1.00 85.81 239 TRP A N 1
ATOM 2008 C CA . TRP A 1 239 ? -43.422 24.129 -12.174 1.00 85.81 239 TRP A CA 1
ATOM 2009 C C . TRP A 1 239 ? -44.484 23.837 -13.219 1.00 85.81 239 TRP A C 1
ATOM 2011 O O . TRP A 1 239 ? -44.199 23.864 -14.417 1.00 85.81 239 TRP A O 1
ATOM 2021 N N . THR A 1 240 ? -45.710 23.610 -12.758 1.00 87.31 240 THR A N 1
ATOM 2022 C CA . THR A 1 240 ? -46.882 23.545 -13.631 1.00 87.31 240 THR A CA 1
ATOM 2023 C C . THR A 1 240 ? -47.252 24.943 -14.117 1.00 87.31 240 THR A C 1
ATOM 2025 O O . THR A 1 240 ? -46.958 25.940 -13.455 1.00 87.31 240 THR A O 1
ATOM 2028 N N . ASP A 1 241 ? -47.905 25.040 -15.272 1.00 87.00 241 ASP A N 1
ATOM 2029 C CA . ASP A 1 241 ? -48.267 26.345 -15.834 1.00 87.00 241 ASP A CA 1
ATOM 2030 C C . ASP A 1 241 ? -49.266 27.101 -14.946 1.00 87.00 241 ASP A C 1
ATOM 2032 O O . ASP A 1 241 ? -49.118 28.304 -14.746 1.00 87.00 241 ASP A O 1
ATOM 2036 N N . HIS A 1 242 ? -50.167 26.377 -14.277 1.00 88.06 242 HIS A N 1
ATOM 2037 C CA . HIS A 1 242 ? -51.073 26.939 -13.276 1.00 88.06 242 HIS A CA 1
ATOM 2038 C C . HIS A 1 242 ? -50.331 27.588 -12.091 1.00 88.06 242 HIS A C 1
ATOM 2040 O O . HIS A 1 242 ? -50.647 28.704 -11.680 1.00 88.06 242 HIS A O 1
ATOM 2046 N N . GLU A 1 243 ? -49.295 26.932 -11.556 1.00 88.50 243 GLU A N 1
ATOM 2047 C CA . GLU A 1 243 ? -48.491 27.500 -10.464 1.00 88.50 243 GLU A CA 1
ATOM 2048 C C . GLU A 1 243 ? -47.705 28.738 -10.910 1.00 88.50 243 GLU A C 1
ATOM 2050 O O . GLU A 1 243 ? -47.533 29.671 -10.124 1.00 88.50 243 GLU A O 1
ATOM 2055 N N . LYS A 1 244 ? -47.239 28.774 -12.167 1.00 89.12 244 LYS A N 1
ATOM 2056 C CA . LYS A 1 244 ? -46.556 29.951 -12.726 1.00 89.12 244 LYS A CA 1
ATOM 2057 C C . LYS A 1 244 ? -47.507 31.142 -12.835 1.00 89.12 244 LYS A C 1
ATOM 2059 O O . LYS A 1 244 ? -47.096 32.266 -12.552 1.00 89.12 244 LYS A O 1
ATOM 2064 N N . GLU A 1 245 ? -48.756 30.911 -13.234 1.00 88.75 245 GLU A N 1
ATOM 2065 C CA . GLU A 1 245 ? -49.788 31.952 -13.308 1.00 88.75 245 GLU A CA 1
ATOM 2066 C C . GLU A 1 245 ? -50.116 32.516 -11.927 1.00 88.75 245 GLU A C 1
ATOM 2068 O O . GLU A 1 245 ? -50.057 33.732 -11.736 1.00 88.75 245 GLU A O 1
ATOM 2073 N N . ILE A 1 246 ? -50.356 31.646 -10.941 1.00 87.56 246 ILE A N 1
ATOM 2074 C CA . ILE A 1 246 ? -50.601 32.067 -9.556 1.00 87.56 246 ILE A CA 1
ATOM 2075 C C . ILE A 1 246 ? -49.397 32.842 -9.009 1.00 87.56 246 ILE A C 1
ATOM 2077 O O . ILE A 1 246 ? -49.567 33.879 -8.365 1.00 87.56 246 ILE A O 1
ATOM 2081 N N . PHE A 1 247 ? -48.173 32.376 -9.275 1.00 90.38 247 PHE A N 1
ATOM 2082 C CA . PHE A 1 247 ? -46.967 33.084 -8.858 1.00 90.38 247 PHE A CA 1
ATOM 2083 C C . PHE A 1 247 ? -46.896 34.487 -9.460 1.00 90.38 247 PHE A C 1
ATOM 2085 O O . PHE A 1 247 ? -46.655 35.440 -8.724 1.00 90.38 247 PHE A O 1
ATOM 2092 N N . LYS A 1 248 ? -47.138 34.636 -10.769 1.00 89.69 248 LYS A N 1
ATOM 2093 C CA . LYS A 1 248 ? -47.126 35.942 -11.446 1.00 89.69 248 LYS A CA 1
ATOM 2094 C C . LYS A 1 248 ? -48.194 36.884 -10.891 1.00 89.69 248 LYS A C 1
ATOM 2096 O O . LYS A 1 248 ? -47.863 38.017 -10.552 1.00 89.69 248 LYS A O 1
ATOM 2101 N N . ASP A 1 249 ? -49.432 36.414 -10.742 1.00 90.94 249 ASP A N 1
ATOM 2102 C CA . ASP A 1 249 ? -50.539 37.214 -10.203 1.00 90.94 249 ASP A CA 1
ATOM 2103 C C . ASP A 1 249 ? -50.233 37.718 -8.782 1.00 90.94 249 ASP A C 1
ATOM 2105 O O . ASP A 1 249 ? -50.320 38.914 -8.481 1.00 90.94 249 ASP A O 1
ATOM 2109 N N . LYS A 1 250 ? -49.764 36.820 -7.907 1.00 89.19 250 LYS A N 1
ATOM 2110 C CA . LYS A 1 250 ? -49.428 37.167 -6.520 1.00 89.19 250 LYS A CA 1
ATOM 2111 C C . LYS A 1 250 ? -48.149 37.978 -6.388 1.00 89.19 250 LYS A C 1
ATOM 2113 O O . LYS A 1 250 ? -48.052 38.789 -5.470 1.00 89.19 250 LYS A O 1
ATOM 2118 N N . PHE A 1 251 ? -47.197 37.820 -7.300 1.00 91.25 251 PHE A N 1
ATOM 2119 C CA . PHE A 1 251 ? -46.001 38.651 -7.332 1.00 91.25 251 PHE A CA 1
ATOM 2120 C C . PHE A 1 251 ? -46.313 40.091 -7.754 1.00 91.25 251 PHE A C 1
ATOM 2122 O O . PHE A 1 251 ? -45.728 41.013 -7.192 1.00 91.25 251 PHE A O 1
ATOM 2129 N N . ILE A 1 252 ? -47.255 40.305 -8.681 1.00 92.25 252 ILE A N 1
ATOM 2130 C CA . ILE A 1 252 ? -47.722 41.653 -9.048 1.00 92.25 252 ILE A CA 1
ATOM 2131 C C . ILE A 1 252 ? -48.407 42.329 -7.851 1.00 92.25 252 ILE A C 1
ATOM 2133 O O . ILE A 1 252 ? -48.143 43.496 -7.573 1.00 92.25 252 ILE A O 1
ATOM 2137 N N . GLN A 1 253 ? -49.240 41.588 -7.112 1.00 89.69 253 GLN A N 1
ATOM 2138 C CA . GLN A 1 253 ? -49.924 42.095 -5.913 1.00 89.69 253 GLN A CA 1
ATOM 2139 C C . GLN A 1 253 ? -48.952 42.368 -4.749 1.00 89.69 253 GLN A C 1
ATOM 2141 O O . GLN A 1 253 ? -49.113 43.340 -4.011 1.00 89.69 253 GLN A O 1
ATOM 2146 N N . HIS A 1 254 ? -47.933 41.518 -4.578 1.00 88.50 254 HIS A N 1
ATOM 2147 C CA . HIS A 1 254 ? -46.987 41.571 -3.462 1.00 88.50 254 HIS A CA 1
ATOM 2148 C C . HIS A 1 254 ? -45.536 41.378 -3.941 1.00 88.50 254 HIS A C 1
ATOM 2150 O O . HIS A 1 254 ? -44.956 40.296 -3.770 1.00 88.50 254 HIS A O 1
ATOM 2156 N N . PRO A 1 255 ? -44.911 42.423 -4.513 1.00 89.19 255 PRO A N 1
ATOM 2157 C CA . PRO A 1 255 ? -43.597 42.307 -5.133 1.00 89.19 255 PRO A CA 1
ATOM 2158 C C . PRO A 1 255 ? -42.539 41.839 -4.130 1.00 89.19 255 PRO A C 1
ATOM 2160 O O . PRO A 1 255 ? -42.381 42.405 -3.049 1.00 89.19 255 PRO A O 1
ATOM 2163 N N . LYS A 1 256 ? -41.795 40.790 -4.509 1.00 85.75 256 LYS A N 1
ATOM 2164 C CA . LYS A 1 256 ? -40.687 40.184 -3.740 1.00 85.75 256 LYS A CA 1
ATOM 2165 C C . LYS A 1 256 ? -41.061 39.651 -2.346 1.00 85.75 256 LYS A C 1
ATOM 2167 O O . LYS A 1 256 ? -40.173 39.288 -1.574 1.00 85.75 256 LYS A O 1
ATOM 2172 N N . ASN A 1 257 ? -42.350 39.515 -2.024 1.00 90.06 257 ASN A N 1
ATOM 2173 C CA . ASN A 1 257 ? -42.791 38.912 -0.766 1.00 90.06 257 ASN A CA 1
ATOM 2174 C C . ASN A 1 257 ? -42.960 37.385 -0.890 1.00 90.06 257 ASN A C 1
ATOM 2176 O O . ASN A 1 257 ? -44.062 36.837 -0.846 1.00 90.06 257 ASN A O 1
ATOM 2180 N N . PHE A 1 258 ? -41.838 36.672 -1.022 1.00 88.44 258 PHE A N 1
ATOM 2181 C CA . PHE A 1 258 ? -41.830 35.214 -1.206 1.00 88.44 258 PHE A CA 1
ATOM 2182 C C . PHE A 1 258 ? -42.362 34.430 0.001 1.00 88.44 258 PHE A C 1
ATOM 2184 O O . PHE A 1 258 ? -42.704 33.262 -0.138 1.00 88.44 258 PHE A O 1
ATOM 2191 N N . GLY A 1 259 ? -42.423 35.036 1.191 1.00 86.25 259 GLY A N 1
ATOM 2192 C CA . GLY A 1 259 ? -43.016 34.400 2.368 1.00 86.25 259 GLY A CA 1
ATOM 2193 C C . GLY A 1 259 ? -44.524 34.222 2.216 1.00 86.25 259 GLY A C 1
ATOM 2194 O O . GLY A 1 259 ? -45.033 33.128 2.440 1.00 86.25 259 GLY A O 1
ATOM 2195 N N . LEU A 1 260 ? -45.213 35.274 1.771 1.00 84.81 260 LEU A N 1
ATOM 2196 C CA . LEU A 1 260 ? -46.657 35.252 1.548 1.00 84.81 260 LEU A CA 1
ATOM 2197 C C . LEU A 1 260 ? -47.033 34.386 0.339 1.00 84.81 260 LEU A C 1
ATOM 2199 O O . LEU A 1 260 ? -47.940 33.561 0.415 1.00 84.81 260 LEU A O 1
ATOM 2203 N N . ILE A 1 261 ? -46.283 34.521 -0.756 1.00 86.19 261 ILE A N 1
ATOM 2204 C CA . ILE A 1 261 ? -46.514 33.760 -1.992 1.00 86.19 261 ILE A CA 1
ATOM 2205 C C . ILE A 1 261 ? -46.281 32.249 -1.763 1.00 86.19 261 ILE A C 1
ATOM 2207 O O . ILE A 1 261 ? -46.980 31.420 -2.339 1.00 86.19 261 ILE A O 1
ATOM 2211 N N . CYS A 1 262 ? -45.355 31.881 -0.867 1.00 87.12 262 CYS A N 1
ATOM 2212 C CA . CYS A 1 262 ? -45.061 30.495 -0.466 1.00 87.12 262 CYS A CA 1
ATOM 2213 C C . CYS A 1 262 ? -46.252 29.811 0.205 1.00 87.12 262 CYS A C 1
ATOM 2215 O O . CYS A 1 262 ? -46.562 28.669 -0.126 1.00 87.12 262 CYS A O 1
ATOM 2217 N N . ILE A 1 263 ? -46.941 30.520 1.101 1.00 84.19 263 ILE A N 1
ATOM 2218 C CA . ILE A 1 263 ? -48.122 29.999 1.799 1.00 84.19 263 ILE A CA 1
ATOM 2219 C C . ILE A 1 263 ? -49.258 29.726 0.806 1.00 84.19 263 ILE A C 1
ATOM 2221 O O . ILE A 1 263 ? -49.945 28.718 0.926 1.00 84.19 263 ILE A O 1
ATOM 2225 N N . LEU A 1 264 ? -49.422 30.590 -0.198 1.00 80.94 264 LEU A N 1
ATOM 2226 C CA . LEU A 1 264 ? -50.492 30.481 -1.193 1.00 80.94 264 LEU A CA 1
ATOM 2227 C C . LEU A 1 264 ? -50.250 29.374 -2.228 1.00 80.94 264 LEU A C 1
ATOM 2229 O O . LEU A 1 264 ? -51.199 28.732 -2.664 1.00 80.94 264 LEU A O 1
ATOM 2233 N N . LEU A 1 265 ? -48.994 29.149 -2.620 1.00 81.56 265 LEU A N 1
ATOM 2234 C CA . LEU A 1 265 ? -48.619 28.121 -3.599 1.00 81.56 265 LEU A CA 1
ATOM 2235 C C . LEU A 1 265 ? -48.312 26.755 -2.971 1.00 81.56 265 LEU A C 1
ATOM 2237 O O . LEU A 1 265 ? -48.098 25.792 -3.700 1.00 81.56 265 LEU A O 1
ATOM 2241 N N . GLY A 1 266 ? -48.196 26.660 -1.642 1.00 79.62 266 GLY A N 1
ATOM 2242 C CA . GLY A 1 266 ? -47.774 25.431 -0.957 1.00 79.62 266 GLY A CA 1
ATOM 2243 C C . GLY A 1 266 ? -46.343 24.978 -1.293 1.00 79.62 266 GLY A C 1
ATOM 2244 O O . GLY A 1 266 ? -45.921 23.898 -0.885 1.00 79.62 266 GLY A O 1
ATOM 2245 N N . LYS A 1 267 ? -45.574 25.798 -2.022 1.00 80.19 267 LYS A N 1
ATOM 2246 C CA . LYS A 1 267 ? -44.188 25.533 -2.423 1.00 80.19 267 LYS A CA 1
ATOM 2247 C C . LYS A 1 267 ? -43.218 26.248 -1.502 1.00 80.19 267 LYS A C 1
ATOM 2249 O O . LYS A 1 267 ? -43.405 27.417 -1.185 1.00 80.19 267 LYS A O 1
ATOM 2254 N N . GLY A 1 268 ? -42.141 25.567 -1.112 1.00 81.56 268 GLY A N 1
ATOM 2255 C CA . GLY A 1 268 ? -41.109 26.130 -0.242 1.00 81.56 268 GLY A CA 1
ATOM 2256 C C . GLY A 1 268 ? -40.513 27.435 -0.784 1.00 81.56 268 GLY A C 1
ATOM 2257 O O . GLY A 1 268 ? -40.241 27.563 -1.975 1.00 81.56 268 GLY A O 1
ATOM 2258 N N . ARG A 1 269 ? -40.247 28.396 0.108 1.00 83.94 269 ARG A N 1
ATOM 2259 C CA . ARG A 1 269 ? -39.716 29.732 -0.229 1.00 83.94 269 ARG A CA 1
ATOM 2260 C C . ARG A 1 269 ? -38.487 29.688 -1.143 1.00 83.94 269 ARG A C 1
ATOM 2262 O O . ARG A 1 269 ? -38.366 30.507 -2.046 1.00 83.94 269 ARG A O 1
ATOM 2269 N N . VAL A 1 270 ? -37.594 28.723 -0.922 1.00 82.19 270 VAL A N 1
ATOM 2270 C CA . VAL A 1 270 ? -36.386 28.526 -1.738 1.00 82.19 270 VAL A CA 1
ATOM 2271 C C . VAL A 1 270 ? -36.745 28.238 -3.198 1.00 82.19 270 VAL A C 1
ATOM 2273 O O . VAL A 1 270 ? -36.130 28.810 -4.088 1.00 82.19 270 VAL A O 1
ATOM 2276 N N . PHE A 1 271 ? -37.778 27.436 -3.461 1.00 84.25 271 PHE A N 1
ATOM 2277 C CA . PHE A 1 271 ? -38.226 27.121 -4.819 1.00 84.25 271 PHE A CA 1
ATOM 2278 C C . PHE A 1 271 ? -38.802 28.333 -5.553 1.00 84.25 271 PHE A C 1
ATOM 2280 O O . PHE A 1 271 ? -38.572 28.473 -6.752 1.00 84.25 271 PHE A O 1
ATOM 2287 N N . LEU A 1 272 ? -39.496 29.224 -4.834 1.00 85.12 272 LEU A N 1
ATOM 2288 C CA . LEU A 1 272 ? -40.002 30.487 -5.384 1.00 85.12 272 LEU A CA 1
ATOM 2289 C C . LEU A 1 272 ? -38.874 31.450 -5.758 1.00 85.12 272 LEU A C 1
ATOM 2291 O O . LEU A 1 272 ? -38.923 32.085 -6.807 1.00 85.12 272 LEU A O 1
ATOM 2295 N N . ILE A 1 273 ? -37.864 31.554 -4.890 1.00 84.81 273 ILE A N 1
ATOM 2296 C CA . ILE A 1 273 ? -36.690 32.395 -5.135 1.00 84.81 273 ILE A CA 1
ATOM 2297 C C . ILE A 1 273 ? -35.912 31.851 -6.331 1.00 84.81 273 ILE A C 1
ATOM 2299 O O . ILE A 1 273 ? -35.580 32.620 -7.225 1.00 84.81 273 ILE A O 1
ATOM 2303 N N . VAL A 1 274 ? -35.676 30.533 -6.374 1.00 83.94 274 VAL A N 1
ATOM 2304 C CA . V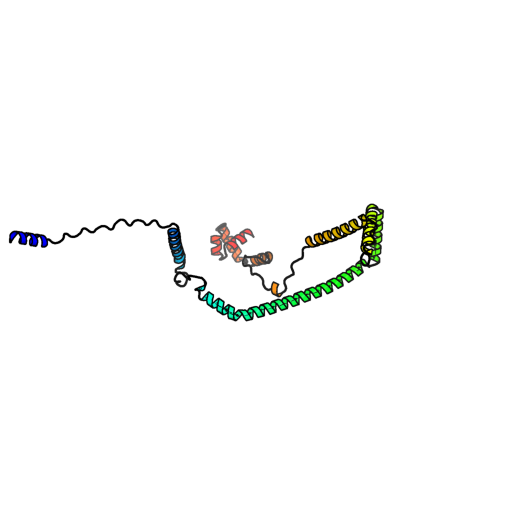AL A 1 274 ? -35.016 29.879 -7.511 1.00 83.94 274 VAL A CA 1
ATOM 2305 C C . VAL A 1 274 ? -35.776 30.181 -8.796 1.00 83.94 274 VAL A C 1
ATOM 2307 O O . VAL A 1 274 ? -35.157 30.684 -9.726 1.00 83.94 274 VAL A O 1
ATOM 2310 N N . PHE A 1 275 ? -37.099 29.980 -8.817 1.00 84.75 275 PHE A N 1
ATOM 2311 C CA . PHE A 1 275 ? -37.932 30.279 -9.982 1.00 84.75 275 PHE A CA 1
ATOM 2312 C C . PHE A 1 275 ? -37.750 31.730 -10.448 1.00 84.75 275 PHE A C 1
ATOM 2314 O O . PHE A 1 275 ? -37.323 31.933 -11.577 1.00 84.75 275 PHE A O 1
ATOM 2321 N N . TYR A 1 276 ? -37.918 32.710 -9.550 1.00 85.12 276 TYR A N 1
ATOM 2322 C CA . TYR A 1 276 ? -37.704 34.137 -9.840 1.00 85.12 276 TYR A CA 1
ATOM 2323 C C . TYR A 1 276 ? -36.300 34.462 -10.376 1.00 85.12 276 TYR A C 1
ATOM 2325 O O . TYR A 1 276 ? -36.149 35.377 -11.174 1.00 85.12 276 TYR A O 1
ATOM 2333 N N . THR A 1 277 ? -35.255 33.760 -9.928 1.00 82.81 277 THR A N 1
ATOM 2334 C CA . THR A 1 277 ? -33.884 33.990 -10.424 1.00 82.81 277 THR A CA 1
ATOM 2335 C C . THR A 1 277 ? -33.580 33.295 -11.749 1.00 82.81 277 THR A C 1
ATOM 2337 O O . THR A 1 277 ? -32.625 33.672 -12.421 1.00 82.81 277 THR A O 1
ATOM 2340 N N . THR A 1 278 ? -34.346 32.264 -12.107 1.00 78.06 278 THR A N 1
ATOM 2341 C CA . THR A 1 278 ? -34.137 31.464 -13.326 1.00 78.06 278 THR A CA 1
ATOM 2342 C C . THR A 1 278 ? -35.042 31.865 -14.491 1.00 78.06 278 THR A C 1
ATOM 2344 O O . THR A 1 278 ? -34.790 31.424 -15.610 1.00 78.06 278 THR A O 1
ATOM 2347 N N . THR A 1 279 ? -36.085 32.663 -14.239 1.00 76.00 279 THR A N 1
ATOM 2348 C CA . THR A 1 279 ? -37.059 33.155 -15.231 1.00 76.00 279 THR A CA 1
ATOM 2349 C C . THR A 1 279 ? -37.076 34.669 -15.278 1.00 76.00 279 THR A C 1
ATOM 2351 O O . THR A 1 279 ? -37.098 35.217 -16.398 1.00 76.00 279 THR A O 1
#

Foldseek 3Di:
DVVVVVVVVVVVPDDDDDDDPDDDPPPPPPPDDPVRVVVVVVVVVVVVVVVVCCPVDDDQDPPNDPDPCVDPVNVVVVVVCVVCVVVVVVVVVVVVVVVVVVVVVVVVVVVVVVVVVVVVVCCVCPPPVVVVVVVVVVVVVCVVPVVVVVVVVVVVVLVVLVVVPPPDDPPPPPDPVSVVVNVVVVVVVVVVVVVVVVPDDDDPDDDDPVRVVPDDPDPPPDDPDPVVVVVVVVVVLDDDPVLVVLLVVVCVVPPPPLVVNCVVSVHDSVSSVVVVVVD

Sequence (279 aa):
TEKKQQQLEEEAAKPPEPERPVSPPPVEQKHRSIVQTIYDENRKKAEEAHKIFEGLGPKVELPLYNQPSDTKVYHENIKTNQVMRKKLILFFKRRNHARKQREQKICQRYDQLMEAWEKKVDRIENNPRRKAKESKTREYYEKQFPEIRKQREQQERFQRVGQRGAGLSATIARSEHEISEIIDGLSEQENNEKQMRQLSVIPPMMFDAEQRRVKFINMNGLMEDPMKVYNERQFMNVWTDHEKEIFKDKFIQHPKNFGLICILLGKGRVFLIVFYTTT

pLDDT: mean 80.67, std 13.81, range [39.19, 97.75]

Radius of gyration: 48.54 Å; chains: 1; bounding box: 101×62×157 Å

InterPro domains:
  IPR009057 Homedomain-like superfamily [SSF46689] (221-267)
  IPR017884 SANT domain [PS51293] (234-279)
  IPR031557 N-CoR, GPS2-interacting domain [PF15784] (3-36)
  IPR051571 Nuclear receptor corepressor [PTHR13992] (3-262)